Protein AF-A0A961CEG7-F1 (afdb_monomer)

Nearest PDB structures (foldseek):
  3mad-assembly1_B  TM=9.638E-01  e=3.201E-31  Symbiobacterium thermophilum
  3maf-assembly1_A  TM=9.615E-01  e=1.441E-30  Symbiobacterium thermophilum
  3mau-assembly2_D  TM=9.608E-01  e=1.740E-30  Symbiobacterium thermophilum
  5eue-assembly1_B  TM=9.642E-01  e=2.534E-30  Symbiobacterium thermophilum IAM 14863
  4q6r-assembly1_B  TM=9.627E-01  e=6.911E-30  Homo sapiens

Sequence (265 aa):
MQTFPEHGTPAEAVLAEVDTLQGGDIDWRGGRAFSLVYHPDDAALEALLHEVANRYLHENALNPFKYPSLVQMEKDVVAMAASLLGTDPEAGSLSSGGTESIFLAVHTARSWGDGRGVATPNIITPDTVHPAFAKACHYLRIEHRRVPVGPDLRADVEAMAAAIDDNTVLLVGSAPCYPYGVIDPIPALGQVALAHDTLLHVDACLGGWMLPWWERLGEPVPPWDFRVEGVTSMSADIHKYGYTFKGASTVLYKDPELVRHQWFL

Foldseek 3Di:
DDDDDPDDDDPVVVVVVVVVVCVPDDPVVVVPDDDPAAAPPDPVVVVVQVVVCVVCVPPDCPDCVVCVVVVVVFLVVLQVLCVLQPADSLFWGKFQALLVLLLLLVLLLVLVLVVVVQPAAEEEEEPLADCSNVVSCVVVVHHYHYDYPDPVRADPLVRRLVVDDPRYREYEWECPGPPPNDGHPQLSNLVSCVVRVHAYEYECQPPSLPLSVCVVVVHDDDDRGVVRVSHFKYKYHCSHNVVHPRGIIMIGGRDNVSVVSSDDD

Radius of gyration: 20.6 Å; Cα contacts (8 Å, |Δi|>4): 451; chains: 1; bounding box: 58×43×54 Å

Structure (mmCIF, N/CA/C/O backbone):
data_AF-A0A961CEG7-F1
#
_entry.id   AF-A0A961CEG7-F1
#
loop_
_atom_site.group_PDB
_atom_site.id
_atom_site.type_symbol
_atom_site.label_atom_id
_atom_site.label_alt_id
_atom_site.label_comp_id
_atom_site.label_asym_id
_atom_site.label_entity_id
_atom_site.label_seq_id
_atom_site.pdbx_PDB_ins_code
_atom_site.Cartn_x
_atom_site.Cartn_y
_atom_site.Cartn_z
_atom_site.occupancy
_atom_site.B_iso_or_equiv
_atom_site.auth_seq_id
_atom_site.auth_comp_id
_atom_site.auth_asym_id
_atom_site.auth_atom_id
_atom_site.pdbx_PDB_model_num
ATOM 1 N N . MET A 1 1 ? 22.450 -28.546 -14.360 1.00 58.97 1 MET A N 1
ATOM 2 C CA . MET A 1 1 ? 22.716 -27.423 -13.440 1.00 58.97 1 MET A CA 1
ATOM 3 C C . MET A 1 1 ? 23.627 -26.475 -14.192 1.00 58.97 1 MET A C 1
ATOM 5 O O . MET A 1 1 ? 24.693 -26.921 -14.595 1.00 58.97 1 MET A O 1
ATOM 9 N N . GLN A 1 2 ? 23.182 -25.258 -14.501 1.00 83.25 2 GLN A N 1
ATOM 10 C CA . GLN A 1 2 ? 24.084 -24.257 -15.075 1.00 83.25 2 GLN A CA 1
ATOM 11 C C . GLN A 1 2 ? 25.094 -23.830 -13.997 1.00 83.25 2 GLN A C 1
ATOM 13 O O . GLN A 1 2 ? 24.738 -23.735 -12.821 1.00 83.25 2 GLN A O 1
ATOM 18 N N . THR A 1 3 ? 26.351 -23.635 -14.382 1.00 92.75 3 THR A N 1
ATOM 19 C CA . THR A 1 3 ? 27.420 -23.097 -13.528 1.00 92.75 3 THR A CA 1
ATOM 20 C C . THR A 1 3 ? 27.746 -21.674 -13.967 1.00 92.75 3 THR A C 1
ATOM 22 O O . THR A 1 3 ? 27.451 -21.299 -15.100 1.00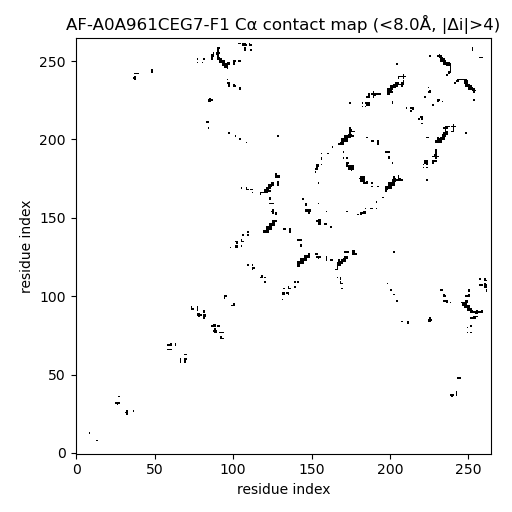 92.75 3 THR A O 1
ATOM 25 N N . PHE A 1 4 ? 28.363 -20.878 -13.092 1.00 93.81 4 PHE A N 1
ATOM 26 C CA . PHE A 1 4 ? 28.843 -19.549 -13.475 1.00 93.81 4 PHE A CA 1
ATOM 27 C C . PHE A 1 4 ? 29.863 -19.677 -14.626 1.00 93.81 4 PHE A C 1
ATOM 29 O O . PHE A 1 4 ? 30.740 -20.542 -14.534 1.00 93.81 4 PHE A O 1
ATOM 36 N N . PRO A 1 5 ? 29.751 -18.892 -15.713 1.00 93.31 5 PRO A N 1
ATOM 37 C CA . PRO A 1 5 ? 30.610 -19.069 -16.877 1.00 93.31 5 PRO A CA 1
ATOM 38 C C . PRO A 1 5 ? 32.051 -18.632 -16.573 1.00 93.31 5 PRO A C 1
ATOM 40 O O . PRO A 1 5 ? 32.281 -17.601 -15.945 1.00 93.31 5 PRO A O 1
ATOM 43 N N . GLU A 1 6 ? 33.036 -19.407 -17.036 1.00 96.12 6 GLU A N 1
ATOM 44 C CA . GLU A 1 6 ? 34.468 -19.093 -16.853 1.00 96.12 6 GLU A CA 1
ATOM 45 C C . GLU A 1 6 ? 34.923 -17.884 -17.695 1.00 96.12 6 GLU A C 1
ATOM 47 O O . GLU A 1 6 ? 35.932 -17.242 -17.394 1.00 96.12 6 GLU A O 1
ATOM 52 N N . HIS A 1 7 ? 34.159 -17.543 -18.736 1.00 95.88 7 HIS A N 1
ATOM 53 C CA . HIS A 1 7 ? 34.399 -16.420 -19.640 1.00 95.88 7 HIS A CA 1
ATOM 54 C C . HIS A 1 7 ? 33.105 -15.643 -19.898 1.00 95.88 7 HIS A C 1
ATOM 56 O O . HIS A 1 7 ? 32.017 -16.210 -19.856 1.00 95.88 7 HIS A O 1
ATOM 62 N N . GLY A 1 8 ? 33.219 -14.344 -20.185 1.00 96.19 8 GLY A N 1
ATOM 63 C CA . GLY A 1 8 ? 32.059 -13.510 -20.493 1.00 96.19 8 GLY A CA 1
ATOM 64 C C . GLY A 1 8 ? 31.357 -13.954 -21.777 1.00 96.19 8 GLY A C 1
ATOM 65 O O . GLY A 1 8 ? 31.994 -14.087 -22.822 1.00 96.19 8 GLY A O 1
ATOM 66 N N . THR A 1 9 ? 30.043 -14.150 -21.702 1.00 95.75 9 THR A N 1
ATOM 67 C CA . THR A 1 9 ? 29.202 -14.409 -22.874 1.00 95.75 9 THR A CA 1
ATOM 68 C C . THR A 1 9 ? 29.108 -13.141 -23.734 1.00 95.75 9 THR A C 1
ATOM 70 O O . THR A 1 9 ? 28.847 -12.066 -23.187 1.00 95.75 9 THR A O 1
ATOM 73 N N . PRO A 1 10 ? 29.302 -13.222 -25.065 1.00 97.31 10 PRO A N 1
ATOM 74 C CA . PRO A 1 10 ? 29.099 -12.083 -25.957 1.00 97.31 10 PRO A CA 1
ATOM 75 C C . PRO A 1 10 ? 27.688 -11.498 -25.830 1.00 97.31 10 PRO A C 1
ATOM 77 O O . PRO A 1 10 ? 26.715 -12.243 -25.726 1.00 97.31 10 PRO A O 1
ATOM 80 N N . ALA A 1 11 ? 27.566 -10.169 -25.887 1.00 97.69 11 ALA A N 1
ATOM 81 C CA . ALA A 1 11 ? 26.289 -9.478 -25.683 1.00 97.69 11 ALA A CA 1
ATOM 82 C C . ALA A 1 11 ? 25.186 -9.947 -26.649 1.00 97.69 11 ALA A C 1
ATOM 84 O O . ALA A 1 11 ? 24.050 -10.136 -26.234 1.00 97.69 11 ALA A O 1
ATOM 85 N N . GLU A 1 12 ? 25.526 -10.201 -27.915 1.00 98.00 12 GLU A N 1
ATOM 86 C CA . GLU A 1 12 ? 24.585 -10.720 -28.918 1.00 98.00 12 GLU A CA 1
ATOM 87 C C . GLU A 1 12 ? 23.999 -12.086 -28.537 1.00 98.00 12 GLU A C 1
ATOM 89 O O . GLU A 1 12 ? 22.811 -12.325 -28.734 1.00 98.00 12 GLU A O 1
ATOM 94 N N . ALA A 1 13 ? 24.811 -12.962 -27.940 1.00 96.81 13 ALA A N 1
ATOM 95 C CA . ALA A 1 13 ? 24.375 -14.284 -27.516 1.00 96.81 13 ALA A CA 1
ATOM 96 C C . ALA A 1 13 ? 23.468 -14.190 -26.282 1.00 96.81 13 ALA A C 1
ATOM 98 O O . ALA A 1 13 ? 22.472 -14.902 -26.210 1.00 96.81 13 ALA A O 1
ATOM 99 N N . VAL A 1 14 ? 23.770 -13.268 -25.358 1.00 96.62 14 VAL A N 1
ATOM 100 C CA . VAL A 1 14 ? 22.901 -12.977 -24.206 1.00 96.62 14 VAL A CA 1
ATOM 101 C C . VAL A 1 14 ? 21.544 -12.448 -24.669 1.00 96.62 14 VAL A C 1
ATOM 103 O O . VAL A 1 14 ? 20.514 -12.925 -24.204 1.00 96.62 14 VAL A O 1
ATOM 106 N N . LEU A 1 15 ? 21.522 -11.488 -25.598 1.00 97.88 15 LEU A N 1
ATOM 107 C CA . LEU A 1 15 ? 20.271 -10.915 -26.103 1.00 97.88 15 LEU A CA 1
ATOM 108 C C . LEU A 1 15 ? 19.430 -11.952 -26.860 1.00 97.88 15 LEU A C 1
ATOM 110 O O . LEU A 1 15 ? 18.235 -12.053 -26.610 1.00 97.88 15 LEU A O 1
ATOM 114 N N . ALA A 1 16 ? 20.052 -12.790 -27.696 1.00 97.44 16 ALA A N 1
ATOM 115 C CA . ALA A 1 16 ? 19.345 -13.871 -28.386 1.00 97.44 16 ALA A CA 1
ATOM 116 C C . ALA A 1 16 ? 18.739 -14.904 -27.414 1.00 97.44 16 ALA A C 1
ATOM 118 O O . ALA A 1 16 ? 17.658 -15.445 -27.667 1.00 97.44 16 ALA A O 1
ATOM 119 N N . GLU A 1 17 ? 19.417 -15.185 -26.296 1.00 95.88 17 GLU A N 1
ATOM 120 C CA . GLU A 1 17 ? 18.878 -16.040 -25.235 1.00 95.88 17 GLU A CA 1
ATOM 121 C C . GLU A 1 17 ? 17.675 -15.381 -24.547 1.00 95.88 17 GLU A C 1
ATOM 123 O O . GLU A 1 17 ? 16.646 -16.034 -24.378 1.00 95.88 17 GLU A O 1
ATOM 128 N N . VAL A 1 18 ? 17.761 -14.085 -24.222 1.00 96.75 18 VAL A N 1
ATOM 129 C CA . VAL A 1 18 ? 16.635 -13.318 -23.659 1.00 96.75 18 VAL A CA 1
ATOM 130 C C . VAL A 1 18 ? 15.426 -13.342 -24.598 1.00 96.75 18 VAL A C 1
ATOM 132 O O . VAL A 1 18 ? 14.333 -13.676 -24.145 1.00 96.75 18 VAL A O 1
ATOM 135 N N . ASP A 1 19 ? 15.615 -13.082 -25.894 1.00 96.12 19 ASP A N 1
ATOM 136 C CA . ASP A 1 19 ? 14.538 -13.119 -26.896 1.00 96.12 19 ASP A CA 1
ATOM 137 C C . ASP A 1 19 ? 13.890 -14.512 -26.983 1.00 96.12 19 ASP A C 1
ATOM 139 O O . ASP A 1 19 ? 12.668 -14.651 -27.082 1.00 96.12 19 ASP A O 1
ATOM 143 N N . THR A 1 20 ? 14.706 -15.570 -26.901 1.00 96.75 20 THR A N 1
ATOM 144 C CA . THR A 1 20 ? 14.223 -16.959 -26.910 1.00 96.75 20 THR A CA 1
ATOM 145 C C . THR A 1 20 ? 13.369 -17.263 -25.680 1.00 96.75 20 THR A C 1
ATOM 147 O O . THR A 1 20 ? 12.320 -17.896 -25.803 1.00 96.75 20 THR A O 1
ATOM 150 N N . LEU A 1 21 ? 13.800 -16.812 -24.498 1.00 95.06 21 LEU A N 1
ATOM 151 C CA . LEU A 1 21 ? 13.058 -16.994 -23.250 1.00 95.06 21 LEU A CA 1
ATOM 152 C C . LEU A 1 21 ? 11.733 -16.223 -23.271 1.00 95.06 21 LEU A C 1
ATOM 154 O O . LEU A 1 21 ? 10.698 -16.797 -22.936 1.00 95.06 21 LEU A O 1
ATOM 158 N N . GLN A 1 22 ? 11.752 -14.971 -23.737 1.00 93.00 22 GLN A N 1
ATOM 159 C CA . GLN A 1 22 ? 10.553 -14.135 -23.865 1.00 93.00 22 GLN A CA 1
ATOM 160 C C . GLN A 1 22 ? 9.500 -14.744 -24.798 1.00 93.00 22 GLN A C 1
ATOM 162 O O . GLN A 1 22 ? 8.306 -14.547 -24.588 1.00 93.00 22 GLN A O 1
ATOM 167 N N . GLY A 1 23 ? 9.908 -15.533 -25.799 1.00 90.81 23 GLY A N 1
ATOM 168 C CA . GLY A 1 23 ? 8.977 -16.248 -26.678 1.00 90.81 23 GLY A CA 1
ATOM 169 C C . GLY A 1 23 ? 8.054 -17.247 -25.961 1.00 90.81 23 GLY A C 1
ATOM 170 O O . GLY A 1 23 ? 7.049 -17.660 -26.539 1.00 90.81 23 GLY A O 1
ATOM 171 N N . GLY A 1 24 ? 8.379 -17.643 -24.723 1.00 91.81 24 GLY A N 1
ATOM 172 C CA . GLY A 1 24 ? 7.541 -18.500 -23.879 1.00 91.81 24 GLY A CA 1
ATOM 173 C C . GLY A 1 24 ? 6.576 -17.751 -22.952 1.00 91.81 24 GLY A C 1
ATOM 174 O O . GLY A 1 24 ? 5.756 -18.399 -22.296 1.00 91.81 24 GLY A O 1
ATOM 175 N N . ASP A 1 25 ? 6.667 -16.421 -22.880 1.00 92.81 25 ASP A N 1
ATOM 176 C CA . ASP A 1 25 ? 5.841 -15.610 -21.988 1.00 92.81 25 ASP A CA 1
ATOM 177 C C . ASP A 1 25 ? 4.405 -15.457 -22.510 1.00 92.81 25 ASP A C 1
ATOM 179 O O . ASP A 1 25 ? 4.087 -15.669 -23.683 1.00 92.81 25 ASP A O 1
ATOM 183 N N . ILE A 1 26 ? 3.497 -15.073 -21.611 1.00 91.31 26 ILE A N 1
ATOM 184 C CA . ILE A 1 26 ? 2.110 -14.783 -21.973 1.00 91.31 26 ILE A CA 1
ATOM 185 C C . ILE A 1 26 ? 2.033 -13.598 -22.945 1.00 91.31 26 ILE A C 1
ATOM 187 O O . ILE A 1 26 ? 2.588 -12.528 -22.691 1.00 91.31 26 ILE A O 1
ATOM 191 N N . ASP A 1 27 ? 1.262 -13.761 -24.020 1.00 89.31 27 ASP A N 1
ATOM 192 C CA . ASP A 1 27 ? 0.935 -12.669 -24.938 1.00 89.31 27 ASP A CA 1
ATOM 193 C C . ASP A 1 27 ? -0.111 -11.731 -24.315 1.00 89.31 27 ASP A C 1
ATOM 195 O O . ASP A 1 27 ? -1.317 -11.802 -24.576 1.00 89.31 27 ASP A O 1
ATOM 199 N N . TRP A 1 28 ? 0.365 -10.856 -23.432 1.00 90.94 28 TRP A N 1
ATOM 200 C CA . TRP A 1 28 ? -0.463 -9.826 -22.816 1.00 90.94 28 TRP A CA 1
ATOM 201 C C . TRP A 1 28 ? -0.819 -8.704 -23.800 1.00 90.94 28 TRP A C 1
ATOM 203 O O . TRP A 1 28 ? -1.880 -8.100 -23.655 1.00 90.94 28 TRP A O 1
ATOM 213 N N . ARG A 1 29 ? 0.005 -8.459 -24.833 1.00 87.81 29 ARG A N 1
ATOM 214 C CA . ARG A 1 29 ? -0.275 -7.457 -25.880 1.00 87.81 29 ARG A CA 1
ATOM 215 C C . ARG A 1 29 ? -1.434 -7.882 -26.780 1.00 87.81 29 ARG A C 1
ATOM 217 O O . ARG A 1 29 ? -2.226 -7.042 -27.189 1.00 87.81 29 ARG A O 1
ATOM 224 N N . GLY A 1 30 ? -1.603 -9.182 -27.010 1.00 87.06 30 GLY A N 1
ATOM 225 C CA . GLY A 1 30 ? -2.757 -9.756 -27.704 1.00 87.06 30 GLY A CA 1
ATOM 226 C C . GLY A 1 30 ? -4.072 -9.732 -26.911 1.00 87.06 30 GLY A C 1
ATOM 227 O O . GLY A 1 30 ? -5.064 -10.299 -27.376 1.00 87.06 30 GLY A O 1
ATOM 228 N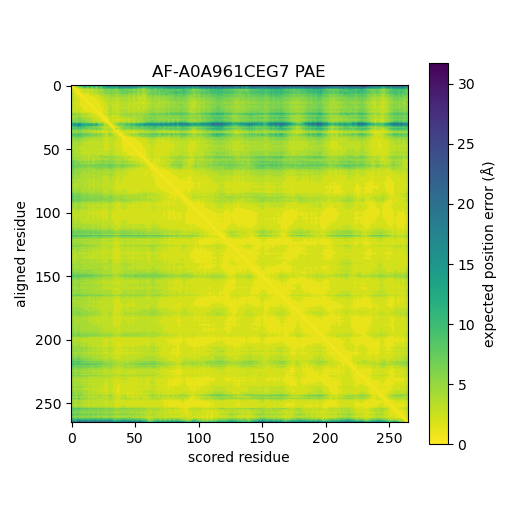 N . GLY A 1 31 ? -4.104 -9.124 -25.715 1.00 77.44 31 GLY A N 1
ATOM 229 C CA . GLY A 1 31 ? -5.326 -8.918 -24.924 1.00 77.44 31 GLY A CA 1
ATOM 230 C C . GLY A 1 31 ? -5.898 -10.185 -24.277 1.00 77.44 31 GLY A C 1
ATOM 231 O O . GLY A 1 31 ? -7.084 -10.234 -23.957 1.00 77.44 31 GLY A O 1
ATOM 232 N N . ARG A 1 32 ? -5.083 -11.235 -24.103 1.00 75.44 32 ARG A N 1
ATOM 233 C CA . ARG A 1 32 ? -5.513 -12.538 -23.549 1.00 75.44 32 ARG A CA 1
ATOM 234 C C . ARG A 1 32 ? -5.035 -12.801 -22.119 1.00 75.44 32 ARG A C 1
ATOM 236 O O . ARG A 1 32 ? -5.181 -13.916 -21.622 1.00 75.44 32 ARG A O 1
ATOM 243 N N . ALA A 1 33 ? -4.480 -11.791 -21.454 1.00 85.94 33 ALA A N 1
ATOM 244 C CA . ALA A 1 33 ? -4.029 -11.874 -20.072 1.00 85.94 33 ALA A CA 1
ATOM 245 C C . ALA A 1 33 ? -5.001 -11.127 -19.149 1.00 85.94 33 ALA A C 1
ATOM 247 O O . ALA A 1 33 ? -5.205 -9.925 -19.296 1.00 85.94 33 ALA A O 1
ATOM 248 N N . PHE A 1 34 ? -5.595 -11.832 -18.186 1.00 83.44 34 PHE A N 1
ATOM 249 C CA . PHE A 1 34 ? -6.276 -11.178 -17.070 1.00 83.44 34 PHE A CA 1
ATOM 250 C C . PHE A 1 34 ? -5.237 -10.737 -16.033 1.00 83.44 34 PHE A C 1
ATOM 252 O O . PHE A 1 34 ? -4.429 -11.557 -15.594 1.00 83.44 34 PHE A O 1
ATOM 259 N N . SER A 1 35 ? -5.306 -9.476 -15.587 1.00 84.38 35 SER A N 1
ATOM 260 C CA . SER A 1 35 ? -4.368 -8.898 -14.611 1.00 84.38 35 SER A CA 1
ATOM 261 C C . SER A 1 35 ? -2.908 -8.928 -15.114 1.00 84.38 35 SER A C 1
ATOM 263 O O . SER A 1 35 ? -2.651 -8.958 -16.314 1.00 84.38 35 SER A O 1
ATOM 265 N N . LEU A 1 36 ? -1.942 -8.903 -14.189 1.00 88.12 36 LEU A N 1
ATOM 266 C CA . LEU A 1 36 ? -0.488 -8.979 -14.401 1.00 88.12 36 LEU A CA 1
ATOM 267 C C . LEU A 1 36 ? 0.116 -7.752 -15.100 1.00 88.12 36 LEU A C 1
ATOM 269 O O . LEU A 1 36 ? 0.937 -7.063 -14.487 1.00 88.12 36 LEU A O 1
ATOM 273 N N . VAL A 1 37 ? -0.313 -7.432 -16.320 1.00 91.06 37 VAL A N 1
ATOM 274 C CA . VAL A 1 37 ? 0.145 -6.271 -17.097 1.00 91.06 37 VAL A CA 1
ATOM 275 C C . VAL A 1 37 ? -1.016 -5.303 -17.304 1.00 91.06 37 VAL A C 1
ATOM 277 O O . VAL A 1 37 ? -2.044 -5.660 -17.865 1.00 91.06 37 VAL A O 1
ATOM 280 N N . TYR A 1 38 ? -0.845 -4.071 -16.829 1.00 91.94 38 TYR A N 1
ATOM 281 C CA . TYR A 1 38 ? -1.845 -3.009 -16.920 1.00 91.94 38 TYR A CA 1
ATOM 282 C C . TYR A 1 38 ? -1.408 -2.078 -18.044 1.00 91.94 38 TYR A C 1
ATOM 284 O O . TYR A 1 38 ? -0.568 -1.205 -17.841 1.00 91.94 38 TYR A O 1
ATOM 292 N N . HIS A 1 39 ? -1.917 -2.339 -19.243 1.00 86.50 39 HIS A N 1
ATOM 293 C CA . HIS A 1 39 ? -1.531 -1.638 -20.460 1.00 86.50 39 HIS A CA 1
ATOM 294 C C . HIS A 1 39 ? -2.717 -0.820 -20.985 1.00 86.50 39 HIS A C 1
ATOM 296 O O . HIS A 1 39 ? -3.740 -1.421 -21.318 1.00 86.50 39 HIS A O 1
ATOM 302 N N . PRO A 1 40 ? -2.607 0.518 -21.073 1.00 88.19 40 PRO A N 1
ATOM 303 C CA . PRO A 1 40 ? -3.697 1.366 -21.551 1.00 88.19 40 PRO A CA 1
ATOM 304 C C . PRO A 1 40 ? -3.817 1.421 -23.085 1.00 88.19 40 PRO A C 1
ATOM 306 O O . PRO A 1 40 ? -4.636 2.182 -23.584 1.00 88.19 40 PRO A O 1
ATOM 309 N N . ASP A 1 41 ? -3.023 0.635 -23.824 1.00 89.69 41 ASP A N 1
ATOM 310 C CA . ASP A 1 41 ? -2.944 0.683 -25.294 1.00 89.69 41 ASP A CA 1
ATOM 311 C C . ASP A 1 41 ? -2.528 2.057 -25.844 1.00 89.69 41 ASP A C 1
ATOM 313 O O . ASP A 1 41 ? -3.079 2.572 -26.813 1.00 89.69 41 ASP A O 1
ATOM 317 N N . ASP A 1 42 ? -1.525 2.659 -25.195 1.00 93.75 42 ASP A N 1
ATOM 318 C CA . ASP A 1 42 ? -0.973 3.969 -25.543 1.00 93.75 42 ASP A CA 1
ATOM 319 C C . ASP A 1 42 ? 0.531 3.866 -25.842 1.00 93.75 42 ASP A C 1
ATOM 321 O O . ASP A 1 42 ? 1.378 3.821 -24.944 1.00 93.75 42 ASP A O 1
ATOM 325 N N . ALA A 1 43 ? 0.868 3.866 -27.134 1.00 94.75 43 ALA A N 1
ATOM 326 C CA . ALA A 1 43 ? 2.248 3.771 -27.606 1.00 94.75 43 ALA A CA 1
ATOM 327 C C . ALA A 1 43 ? 3.111 4.991 -27.230 1.00 94.75 43 ALA A C 1
ATOM 329 O O . ALA A 1 43 ? 4.328 4.861 -27.080 1.00 94.75 43 ALA A O 1
ATOM 330 N N . ALA A 1 44 ? 2.511 6.180 -27.082 1.00 96.94 44 ALA A N 1
ATOM 331 C CA . ALA A 1 44 ? 3.251 7.375 -26.684 1.00 96.94 44 ALA A CA 1
ATOM 332 C C . ALA A 1 44 ? 3.641 7.298 -25.203 1.00 96.94 44 ALA A C 1
ATOM 334 O O . ALA A 1 44 ? 4.772 7.642 -24.847 1.00 96.94 44 ALA A O 1
ATOM 335 N N . LEU A 1 45 ? 2.739 6.790 -24.358 1.00 95.62 45 LEU A N 1
ATOM 336 C CA . LEU A 1 45 ? 3.039 6.508 -22.958 1.00 95.62 45 LEU A CA 1
ATOM 337 C C . LEU A 1 45 ? 4.102 5.410 -22.817 1.00 95.62 45 LEU A C 1
ATOM 339 O O . LEU A 1 45 ? 5.056 5.598 -22.066 1.00 95.62 45 LEU A O 1
ATOM 343 N N . GLU A 1 46 ? 3.990 4.298 -23.551 1.00 94.69 46 GLU A N 1
ATOM 344 C CA . GLU A 1 46 ? 4.993 3.219 -23.505 1.00 94.69 46 GLU A CA 1
ATOM 345 C C . GLU A 1 46 ? 6.393 3.739 -23.883 1.00 94.69 46 GLU A C 1
ATOM 347 O O . GLU A 1 46 ? 7.369 3.489 -23.171 1.00 94.69 46 GLU A O 1
ATOM 352 N N . ALA A 1 47 ? 6.493 4.546 -24.946 1.00 96.44 47 ALA A N 1
ATOM 353 C CA . ALA A 1 47 ? 7.750 5.177 -25.346 1.00 96.44 47 ALA A CA 1
ATOM 354 C C . ALA A 1 47 ? 8.309 6.125 -24.268 1.00 96.44 47 ALA A C 1
ATOM 356 O O . ALA A 1 47 ? 9.515 6.123 -24.008 1.00 96.44 47 ALA A O 1
ATOM 357 N N . LEU A 1 48 ? 7.443 6.904 -23.611 1.00 96.94 48 LEU A N 1
ATOM 358 C CA . LEU A 1 48 ? 7.837 7.779 -22.507 1.00 96.94 48 LEU A CA 1
ATOM 359 C C . LEU A 1 48 ? 8.381 6.980 -21.314 1.00 96.94 48 LEU A C 1
ATOM 361 O O . LEU A 1 48 ? 9.421 7.343 -20.763 1.00 96.94 48 LEU A O 1
ATOM 365 N N . LEU A 1 49 ? 7.716 5.886 -20.930 1.00 95.94 49 LEU A N 1
ATOM 366 C CA . LEU A 1 49 ? 8.154 5.026 -19.826 1.00 95.94 49 LEU A CA 1
ATOM 367 C C . LEU A 1 49 ? 9.539 4.426 -20.096 1.00 95.94 49 LEU A C 1
ATOM 369 O O . LEU A 1 49 ? 10.389 4.441 -19.205 1.00 95.94 49 LEU A O 1
ATOM 373 N N . HIS A 1 50 ? 9.788 3.952 -21.320 1.00 96.38 50 HIS A N 1
ATOM 374 C CA . HIS A 1 50 ? 11.102 3.440 -21.716 1.00 96.38 50 HIS A CA 1
ATOM 375 C C . HIS A 1 50 ? 12.193 4.515 -21.641 1.00 96.38 50 HIS A C 1
ATOM 377 O O . HIS A 1 50 ? 13.278 4.256 -21.119 1.00 96.38 50 HIS A O 1
ATOM 383 N N . GLU A 1 51 ? 11.912 5.731 -22.112 1.00 97.75 51 GLU A N 1
ATOM 384 C CA . GLU A 1 51 ? 12.880 6.830 -22.078 1.00 97.75 51 GLU A CA 1
ATOM 385 C C . GLU A 1 51 ? 13.214 7.260 -20.642 1.00 97.75 51 GLU A C 1
ATOM 387 O O . GLU A 1 51 ? 14.382 7.472 -20.311 1.00 97.75 51 GLU A O 1
ATOM 392 N N . VAL A 1 52 ? 12.211 7.343 -19.761 1.00 95.94 52 VAL A N 1
ATOM 393 C CA . VAL A 1 52 ? 12.432 7.643 -18.337 1.00 95.94 52 VAL A CA 1
ATOM 394 C C . VAL A 1 52 ? 13.243 6.530 -17.671 1.00 95.94 52 VAL A C 1
ATOM 396 O O . VAL A 1 52 ? 14.221 6.828 -16.984 1.00 95.94 52 VAL A O 1
ATOM 399 N N . ALA A 1 53 ? 12.898 5.261 -17.907 1.00 95.50 53 ALA A N 1
ATOM 400 C CA . ALA A 1 53 ? 13.626 4.126 -17.342 1.00 95.50 53 ALA A CA 1
ATOM 401 C C . ALA A 1 53 ? 15.102 4.122 -17.770 1.00 95.50 53 ALA A C 1
ATOM 403 O O . ALA A 1 53 ? 15.985 3.990 -16.925 1.00 95.50 53 ALA A O 1
ATOM 404 N N . ASN A 1 54 ? 15.385 4.357 -19.055 1.00 96.94 54 ASN A N 1
ATOM 405 C CA . ASN A 1 54 ? 16.755 4.423 -19.571 1.00 96.94 54 ASN A CA 1
ATOM 406 C C . ASN A 1 54 ? 17.581 5.553 -18.938 1.00 96.94 54 ASN A C 1
ATOM 408 O O . ASN A 1 54 ? 18.782 5.393 -18.732 1.00 96.94 54 ASN A O 1
ATOM 412 N N . ARG A 1 55 ? 16.952 6.687 -18.608 1.00 96.31 55 ARG A N 1
ATOM 413 C CA . ARG A 1 55 ? 17.635 7.834 -17.986 1.00 96.31 55 ARG A CA 1
ATOM 414 C C . ARG A 1 55 ? 17.967 7.630 -16.514 1.00 96.31 55 ARG A C 1
ATOM 416 O O . ARG A 1 55 ? 18.916 8.240 -16.046 1.00 96.31 55 ARG A O 1
ATOM 423 N N . TYR A 1 56 ? 17.190 6.817 -15.800 1.00 94.81 56 TYR A N 1
ATOM 424 C CA . TYR A 1 56 ? 17.303 6.655 -14.347 1.00 94.81 56 TYR A CA 1
ATOM 425 C C . TYR A 1 56 ? 17.706 5.238 -13.912 1.00 94.81 56 TYR A C 1
ATOM 427 O O . TYR A 1 56 ? 17.685 4.934 -12.723 1.00 94.81 56 TYR A O 1
ATOM 435 N N . LEU A 1 57 ? 18.119 4.379 -14.850 1.00 94.50 57 LEU A N 1
ATOM 436 C CA . LEU A 1 57 ? 18.456 2.971 -14.600 1.00 94.50 57 LEU A CA 1
ATOM 437 C C . LEU A 1 57 ? 19.545 2.763 -13.530 1.00 94.50 57 LEU A C 1
ATOM 439 O O . LEU A 1 57 ? 19.586 1.716 -12.886 1.00 94.50 57 LEU A O 1
ATOM 443 N N . HIS A 1 58 ? 20.446 3.731 -13.357 1.00 94.88 58 HIS A N 1
ATOM 444 C CA . HIS A 1 58 ? 21.608 3.624 -12.468 1.00 94.88 58 HIS A CA 1
ATOM 445 C C . HIS A 1 58 ? 21.486 4.471 -11.194 1.00 94.88 58 HIS A C 1
ATOM 447 O O . HIS A 1 58 ? 22.364 4.423 -10.325 1.00 94.88 58 HIS A O 1
ATOM 453 N N . GLU A 1 59 ? 20.390 5.219 -11.063 1.00 94.69 59 GLU A N 1
ATOM 454 C CA . GLU A 1 59 ? 20.271 6.289 -10.082 1.00 94.69 59 GLU A CA 1
ATOM 455 C C . GLU A 1 59 ? 19.733 5.703 -8.774 1.00 94.69 59 GLU A C 1
ATOM 457 O O . GLU A 1 59 ? 18.897 4.802 -8.777 1.00 94.69 59 GLU A O 1
ATOM 462 N N . ASN A 1 60 ? 20.228 6.182 -7.628 1.00 94.00 60 ASN A N 1
ATOM 463 C CA . ASN A 1 60 ? 19.972 5.525 -6.344 1.00 94.00 60 ASN A CA 1
ATOM 464 C C . ASN A 1 60 ? 19.472 6.498 -5.268 1.00 94.00 60 ASN A C 1
ATOM 466 O O . ASN A 1 60 ? 20.247 7.282 -4.714 1.00 94.00 60 ASN A O 1
ATOM 470 N N . ALA A 1 61 ? 18.192 6.375 -4.908 1.00 91.19 61 ALA A N 1
ATOM 471 C CA . ALA A 1 61 ? 17.517 7.218 -3.919 1.00 91.19 61 ALA A CA 1
ATOM 472 C C . ALA A 1 61 ? 18.103 7.131 -2.492 1.00 91.19 61 ALA A C 1
ATOM 474 O O . ALA A 1 61 ? 17.849 8.020 -1.682 1.00 91.19 61 ALA A O 1
ATOM 475 N N . LEU A 1 62 ? 18.953 6.138 -2.185 1.00 92.62 62 LEU A N 1
ATOM 476 C CA . LEU A 1 62 ? 19.614 6.009 -0.877 1.00 92.62 62 LEU A CA 1
ATOM 477 C C . LEU A 1 62 ? 20.408 7.263 -0.476 1.00 92.62 62 LEU A C 1
ATOM 479 O O . LEU A 1 62 ? 20.547 7.550 0.712 1.00 92.62 62 LEU A O 1
ATOM 483 N N . ASN A 1 63 ? 20.954 8.008 -1.445 1.00 91.56 63 ASN A N 1
ATOM 484 C CA . ASN A 1 63 ? 21.648 9.265 -1.172 1.00 91.56 63 ASN A CA 1
ATOM 485 C C . ASN A 1 63 ? 20.856 10.473 -1.707 1.00 91.56 63 ASN A C 1
ATOM 487 O O . ASN A 1 63 ? 21.136 10.948 -2.816 1.00 91.56 63 ASN A O 1
ATOM 491 N N . PRO A 1 64 ? 19.923 11.031 -0.914 1.00 89.50 64 PRO A N 1
ATOM 492 C CA . PRO A 1 64 ? 19.058 12.124 -1.358 1.00 89.50 64 PRO A CA 1
ATOM 493 C C . PRO A 1 64 ? 19.833 13.408 -1.695 1.00 89.50 64 PRO A C 1
ATOM 495 O O . PRO A 1 64 ? 19.385 14.211 -2.508 1.00 89.50 64 PRO A O 1
ATOM 498 N N . PHE A 1 65 ? 21.033 13.592 -1.132 1.00 94.19 65 PHE A N 1
ATOM 499 C CA . PHE A 1 65 ? 21.891 14.742 -1.435 1.00 94.19 65 PHE A CA 1
ATOM 500 C C . PHE A 1 65 ? 22.600 14.628 -2.789 1.00 94.19 65 PHE A C 1
ATOM 502 O O . PHE A 1 65 ? 23.040 15.638 -3.337 1.00 94.19 65 PHE A O 1
ATOM 509 N N . LYS A 1 66 ? 22.761 13.407 -3.316 1.00 96.25 66 LYS A N 1
ATOM 510 C CA . LYS A 1 66 ? 23.378 13.160 -4.630 1.00 96.25 66 LYS A CA 1
ATOM 511 C C . LYS A 1 66 ? 22.351 13.070 -5.750 1.00 96.25 66 LYS A C 1
ATOM 513 O O . LYS A 1 66 ? 22.687 13.423 -6.876 1.00 96.25 66 LYS A O 1
ATOM 518 N N . TYR A 1 67 ? 21.119 12.681 -5.431 1.00 96.44 67 TYR A N 1
ATOM 519 C CA . TYR A 1 67 ? 20.036 12.520 -6.399 1.00 96.44 67 TYR A CA 1
ATOM 520 C C . TYR A 1 67 ? 18.811 13.381 -6.041 1.00 96.44 67 TYR A C 1
ATOM 522 O O . TYR A 1 67 ? 17.721 12.848 -5.831 1.00 96.44 67 TYR A O 1
ATOM 530 N N . PRO A 1 68 ? 18.946 14.721 -5.989 1.00 96.44 68 PRO A N 1
ATOM 531 C CA . PRO A 1 68 ? 17.835 15.606 -5.631 1.00 96.44 68 PRO A CA 1
ATOM 532 C C . PRO A 1 68 ? 16.670 15.543 -6.632 1.00 96.44 68 PRO A C 1
ATOM 534 O O . PRO A 1 68 ? 15.534 15.818 -6.260 1.00 96.44 68 PRO A O 1
ATOM 537 N N . SER A 1 69 ? 16.930 15.155 -7.887 1.00 97.12 69 SER A N 1
ATOM 538 C CA . SER A 1 69 ? 15.888 14.924 -8.893 1.00 97.12 69 SER A CA 1
ATOM 539 C C . SER A 1 69 ? 14.997 13.733 -8.541 1.00 97.12 69 SER A C 1
ATOM 541 O O . SER A 1 69 ? 13.783 13.852 -8.668 1.00 97.12 69 SER A O 1
ATOM 543 N N . LEU A 1 70 ? 15.570 12.623 -8.055 1.00 96.19 70 LEU A N 1
ATOM 544 C CA . LEU A 1 70 ? 14.789 11.483 -7.567 1.00 96.19 70 LEU A CA 1
ATOM 545 C C . LEU A 1 70 ? 13.907 11.911 -6.396 1.00 96.19 70 LEU A C 1
ATOM 547 O O . LEU A 1 70 ? 12.702 11.714 -6.447 1.00 96.19 70 LEU A O 1
ATOM 551 N N . VAL A 1 71 ? 14.487 12.594 -5.405 1.00 95.56 71 VAL A N 1
ATOM 552 C CA . VAL A 1 71 ? 13.743 1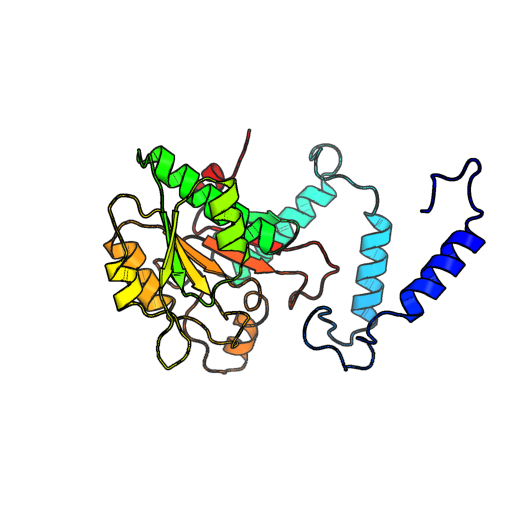3.088 -4.235 1.00 95.56 71 VAL A CA 1
ATOM 553 C C . VAL A 1 71 ? 12.567 13.975 -4.649 1.00 95.56 71 VAL A C 1
ATOM 555 O O . VAL A 1 71 ? 11.482 13.853 -4.086 1.00 95.56 71 VAL A O 1
ATOM 558 N N . GLN A 1 72 ? 12.765 14.866 -5.625 1.00 97.31 72 GLN A N 1
ATOM 559 C CA . GLN A 1 72 ? 11.682 15.710 -6.124 1.00 97.31 72 GLN A CA 1
ATOM 560 C C . GLN A 1 72 ? 10.585 14.877 -6.799 1.00 97.31 72 GLN A C 1
ATOM 562 O O . GLN A 1 72 ? 9.418 15.054 -6.468 1.00 97.31 72 GLN A O 1
ATOM 567 N N . MET A 1 73 ? 10.946 13.936 -7.679 1.00 96.94 73 MET A N 1
ATOM 568 C CA . MET A 1 73 ? 9.967 13.072 -8.349 1.00 96.94 73 MET A CA 1
ATOM 569 C C . MET A 1 73 ? 9.172 12.216 -7.356 1.00 96.94 73 MET A C 1
ATOM 571 O O . MET A 1 73 ? 7.958 12.096 -7.498 1.00 96.94 73 MET A O 1
ATOM 575 N N . GLU A 1 74 ? 9.816 11.657 -6.328 1.00 96.44 74 GLU A N 1
ATOM 576 C CA . GLU A 1 74 ? 9.119 10.890 -5.288 1.00 96.44 74 GLU A CA 1
ATOM 577 C C . GLU A 1 74 ? 8.116 11.760 -4.523 1.00 96.44 74 GLU A C 1
ATOM 579 O O . GLU A 1 74 ? 6.963 11.361 -4.348 1.00 96.44 74 GLU A O 1
ATOM 584 N N . LYS A 1 75 ? 8.523 12.974 -4.125 1.00 96.94 75 LYS A N 1
ATOM 585 C CA . LYS A 1 75 ? 7.638 13.939 -3.457 1.00 96.94 75 LYS A CA 1
ATOM 586 C C . LYS A 1 75 ? 6.455 14.333 -4.330 1.00 96.94 75 LYS A C 1
ATOM 588 O O . LYS A 1 75 ? 5.332 14.358 -3.837 1.00 96.94 75 LYS A O 1
ATOM 593 N N . ASP A 1 76 ? 6.691 14.602 -5.610 1.00 98.00 76 ASP A N 1
ATOM 594 C CA . ASP A 1 76 ? 5.637 14.988 -6.548 1.00 98.00 76 ASP A CA 1
ATOM 595 C C . ASP A 1 76 ? 4.613 13.858 -6.718 1.00 98.00 76 ASP A C 1
ATOM 597 O O . ASP A 1 76 ? 3.406 14.100 -6.679 1.00 98.00 76 ASP A O 1
ATOM 601 N N . VAL A 1 77 ? 5.072 12.607 -6.845 1.00 97.56 77 VAL A N 1
ATOM 602 C CA . VAL A 1 77 ? 4.184 11.441 -6.968 1.00 97.56 77 VAL A CA 1
ATOM 603 C C . VAL A 1 77 ? 3.371 11.212 -5.693 1.00 97.56 77 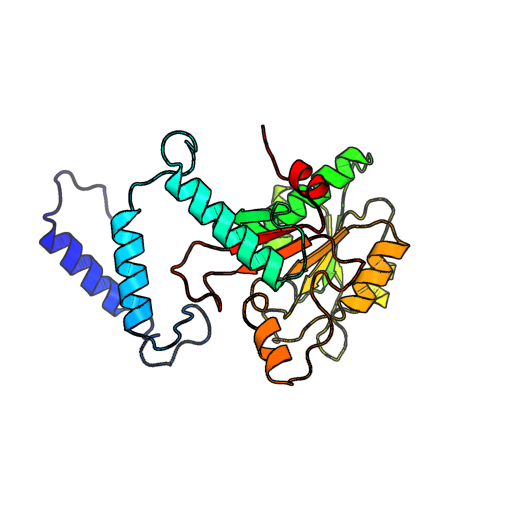VAL A C 1
ATOM 605 O O . VAL A 1 77 ? 2.160 10.994 -5.780 1.00 97.56 77 VAL A O 1
ATOM 608 N N . VAL A 1 78 ? 3.995 11.302 -4.513 1.00 98.25 78 VAL A N 1
ATOM 609 C CA . VAL A 1 78 ? 3.285 11.181 -3.228 1.00 98.25 78 VAL A CA 1
ATOM 610 C C . VAL A 1 78 ? 2.263 12.309 -3.066 1.00 98.25 78 VAL A C 1
ATOM 612 O O . VAL A 1 78 ? 1.115 12.031 -2.727 1.00 98.25 78 VAL A O 1
ATOM 615 N N . ALA A 1 79 ? 2.623 13.552 -3.393 1.00 98.38 79 ALA A N 1
ATOM 616 C CA . ALA A 1 79 ? 1.717 14.696 -3.315 1.00 98.38 79 ALA A CA 1
ATOM 617 C C . ALA A 1 79 ? 0.526 14.572 -4.283 1.00 98.38 79 ALA A C 1
ATOM 619 O O . ALA A 1 79 ? -0.607 14.884 -3.909 1.00 98.38 79 ALA A O 1
ATOM 620 N N . MET A 1 80 ? 0.744 14.074 -5.507 1.00 98.50 80 MET A N 1
ATOM 621 C CA . MET A 1 80 ? -0.342 13.790 -6.453 1.00 98.50 80 MET A CA 1
ATOM 622 C C . MET A 1 80 ? -1.284 12.701 -5.927 1.00 98.50 80 MET A C 1
ATOM 624 O O . MET A 1 80 ? -2.503 12.863 -6.005 1.00 98.50 80 MET A O 1
ATOM 628 N N . ALA A 1 81 ? -0.743 11.621 -5.356 1.00 98.44 81 ALA A N 1
ATOM 629 C CA . ALA A 1 81 ? -1.551 10.563 -4.752 1.00 98.44 81 ALA A CA 1
ATOM 630 C C . ALA A 1 81 ? -2.341 11.078 -3.536 1.00 98.44 81 ALA A C 1
ATOM 632 O O . ALA A 1 81 ? -3.541 10.829 -3.433 1.00 98.44 81 ALA A O 1
ATOM 633 N N . ALA A 1 82 ? -1.702 11.855 -2.658 1.00 98.12 82 ALA A N 1
ATOM 634 C CA . ALA A 1 82 ? -2.340 12.470 -1.498 1.00 98.12 82 ALA A CA 1
ATOM 635 C C . ALA A 1 82 ? -3.471 13.427 -1.902 1.00 98.12 82 ALA A C 1
ATOM 637 O O . ALA A 1 82 ? -4.569 13.352 -1.354 1.00 98.12 82 ALA A O 1
ATOM 638 N N . SER A 1 83 ? -3.248 14.258 -2.927 1.00 98.00 83 SER A N 1
ATOM 639 C CA . SER A 1 83 ? -4.278 15.148 -3.472 1.00 98.00 83 SER A CA 1
ATOM 640 C C . SER A 1 83 ? -5.453 14.384 -4.083 1.00 98.00 83 SER A C 1
ATOM 642 O O . SER A 1 83 ? -6.594 14.823 -3.937 1.00 98.00 83 SER A O 1
ATOM 644 N N . LEU A 1 84 ? -5.194 13.269 -4.774 1.00 98.06 84 LEU A N 1
ATOM 645 C CA . LEU A 1 84 ? -6.239 12.445 -5.380 1.00 98.06 84 LEU A CA 1
ATOM 646 C C . LEU A 1 84 ? -7.088 11.723 -4.325 1.00 98.06 84 LEU A C 1
ATOM 648 O O . LEU A 1 84 ? -8.295 11.591 -4.515 1.00 98.06 84 LEU A O 1
ATOM 652 N N . LEU A 1 85 ? -6.457 11.266 -3.240 1.00 97.94 85 LEU A N 1
ATOM 653 C CA . LEU A 1 85 ? -7.061 10.395 -2.225 1.00 97.94 85 LEU A CA 1
ATOM 654 C C . LEU A 1 85 ? -7.514 11.139 -0.958 1.00 97.94 85 LEU A C 1
ATOM 656 O O . LEU A 1 85 ? -8.187 10.551 -0.114 1.00 97.94 85 LEU A O 1
ATOM 660 N N . GLY A 1 86 ? -7.197 12.431 -0.845 1.00 96.75 86 GLY A N 1
ATOM 661 C CA . GLY A 1 86 ? -7.738 13.332 0.172 1.00 96.75 86 GLY A CA 1
ATOM 662 C C . GLY A 1 86 ? -6.958 13.382 1.486 1.00 96.75 86 GLY A C 1
ATOM 663 O O . GLY A 1 86 ? -7.585 13.497 2.536 1.00 96.75 86 GLY A O 1
ATOM 664 N N . THR A 1 87 ? -5.624 13.305 1.448 1.00 97.75 87 THR A N 1
ATOM 665 C CA . THR A 1 87 ? -4.769 13.448 2.644 1.00 97.75 87 THR A CA 1
ATOM 666 C C . THR A 1 87 ? -3.675 14.509 2.471 1.00 97.75 87 THR A C 1
ATOM 668 O O . THR A 1 87 ? -3.561 15.140 1.418 1.00 97.75 87 THR A O 1
ATOM 671 N N . ASP A 1 88 ? -2.891 14.730 3.524 1.00 96.62 88 ASP A N 1
ATOM 672 C CA . ASP A 1 88 ? -1.753 15.644 3.550 1.00 96.62 88 ASP A CA 1
ATOM 673 C C . ASP A 1 88 ? -0.623 15.169 2.601 1.00 96.62 88 ASP A C 1
ATOM 675 O O . ASP A 1 88 ? -0.290 13.980 2.585 1.00 96.62 88 ASP A O 1
ATOM 679 N N . PRO A 1 89 ? -0.015 16.064 1.795 1.00 95.62 89 PRO A N 1
ATOM 680 C CA . PRO A 1 89 ? 1.033 15.701 0.836 1.00 95.62 89 PRO A CA 1
ATOM 681 C C . PRO A 1 89 ? 2.330 15.177 1.472 1.00 95.62 89 PRO A C 1
ATOM 683 O O . PRO A 1 89 ? 3.124 14.549 0.772 1.00 95.62 89 PRO A O 1
ATOM 686 N N . GLU A 1 90 ? 2.560 15.416 2.765 1.00 95.12 90 GLU A N 1
ATOM 687 C CA . GLU A 1 90 ? 3.697 14.872 3.517 1.00 95.12 90 GLU A CA 1
ATOM 688 C C . GLU A 1 90 ? 3.339 13.576 4.268 1.00 95.12 90 GLU A C 1
ATOM 690 O O . GLU A 1 90 ? 4.212 12.935 4.858 1.00 95.12 90 GLU A O 1
ATOM 695 N N . ALA A 1 91 ? 2.073 13.145 4.230 1.00 96.50 91 ALA A N 1
ATOM 696 C CA . ALA A 1 91 ? 1.583 11.964 4.933 1.00 96.50 91 ALA A CA 1
ATOM 697 C C . ALA A 1 91 ? 1.727 10.672 4.108 1.00 96.50 91 ALA A C 1
ATOM 699 O O . ALA A 1 91 ? 0.759 9.942 3.895 1.00 96.50 91 ALA A O 1
ATOM 700 N N . GLY A 1 92 ? 2.928 10.352 3.623 1.00 96.69 92 GLY A N 1
ATOM 701 C CA . GLY A 1 92 ? 3.138 9.106 2.886 1.00 96.69 92 GLY A CA 1
ATOM 702 C C . GLY A 1 92 ? 4.526 8.915 2.297 1.00 96.69 92 GLY A C 1
ATOM 703 O O . GLY A 1 92 ? 5.419 9.746 2.447 1.00 96.69 92 GLY A O 1
ATOM 704 N N . SER A 1 93 ? 4.705 7.789 1.610 1.00 97.25 93 SER A N 1
ATOM 705 C CA . SER A 1 93 ? 5.931 7.471 0.881 1.00 97.25 93 SER A CA 1
ATOM 706 C C . SER A 1 93 ? 5.664 6.566 -0.321 1.00 97.25 93 SER A C 1
ATOM 708 O O . SER A 1 93 ? 4.647 5.868 -0.394 1.00 97.25 93 SER A O 1
ATOM 710 N N . LEU A 1 94 ? 6.618 6.537 -1.254 1.00 97.31 94 LEU A N 1
ATOM 711 C CA . LEU A 1 94 ? 6.690 5.459 -2.235 1.00 97.31 94 LEU A CA 1
ATOM 712 C C . LEU A 1 94 ? 7.083 4.134 -1.572 1.00 97.31 94 LEU A C 1
ATOM 714 O O . LEU A 1 94 ? 7.628 4.090 -0.469 1.00 97.31 94 LEU A O 1
ATOM 718 N N . SER A 1 95 ? 6.796 3.054 -2.285 1.00 97.75 95 SER A N 1
ATOM 719 C CA . SER A 1 95 ? 7.252 1.693 -2.012 1.00 97.75 95 SER A CA 1
ATOM 720 C C . SER A 1 95 ? 7.395 0.937 -3.337 1.00 97.75 95 SER A C 1
ATOM 722 O O . SER A 1 95 ? 6.863 1.355 -4.368 1.00 97.75 95 SER A O 1
ATOM 724 N N . SER A 1 96 ? 8.079 -0.200 -3.322 1.00 97.75 96 SER A N 1
ATOM 725 C CA . SER A 1 96 ? 8.310 -1.060 -4.490 1.00 97.75 96 SER A CA 1
ATOM 726 C C . SER A 1 96 ? 7.042 -1.734 -5.037 1.00 97.75 96 SER A C 1
ATOM 728 O O . SER A 1 96 ? 7.032 -2.275 -6.145 1.00 97.75 96 SER A O 1
ATOM 730 N N . GLY A 1 97 ? 5.943 -1.717 -4.286 1.00 98.44 97 GLY A N 1
ATOM 731 C CA . GLY A 1 97 ? 4.671 -2.313 -4.680 1.00 98.44 97 GLY A CA 1
ATOM 732 C C . GLY A 1 97 ? 3.753 -2.549 -3.487 1.00 98.44 97 GLY A C 1
ATOM 733 O O . GLY A 1 97 ? 4.186 -2.472 -2.339 1.00 98.44 97 GLY A O 1
ATOM 734 N N . GLY A 1 98 ? 2.505 -2.929 -3.754 1.00 98.56 98 GLY A N 1
ATOM 735 C CA . GLY A 1 98 ? 1.464 -3.055 -2.733 1.00 98.56 98 GLY A CA 1
ATOM 736 C C . GLY A 1 98 ? 1.786 -4.011 -1.589 1.00 98.56 98 GLY A C 1
ATOM 737 O O . GLY A 1 98 ? 1.370 -3.786 -0.460 1.00 98.56 98 GLY A O 1
ATOM 738 N N . THR A 1 99 ? 2.599 -5.048 -1.824 1.00 98.75 99 THR A N 1
ATOM 739 C CA . THR A 1 99 ? 3.064 -5.917 -0.724 1.00 98.75 99 THR A CA 1
ATOM 740 C C . THR A 1 99 ? 3.932 -5.159 0.279 1.00 98.75 99 THR A C 1
ATOM 742 O O . THR A 1 99 ? 3.780 -5.375 1.479 1.00 98.75 99 THR A O 1
ATOM 745 N N . GLU A 1 100 ? 4.826 -4.284 -0.187 1.00 98.75 100 GLU A N 1
ATOM 746 C CA . GLU A 1 100 ? 5.612 -3.431 0.704 1.00 98.75 100 GLU A CA 1
ATOM 747 C C . GLU A 1 100 ? 4.732 -2.344 1.325 1.00 98.75 100 GLU A C 1
ATOM 749 O O . GLU A 1 100 ? 4.825 -2.133 2.527 1.00 98.75 100 GLU A O 1
ATOM 754 N N . SER A 1 101 ? 3.812 -1.732 0.570 1.00 98.88 101 SER A N 1
ATOM 755 C CA . SER A 1 101 ? 2.865 -0.748 1.120 1.00 98.88 101 SER A CA 1
ATOM 756 C C . SER A 1 101 ? 2.042 -1.325 2.281 1.00 98.88 101 SER A C 1
ATOM 758 O O . SER A 1 101 ? 1.936 -0.706 3.338 1.00 98.88 101 SER A O 1
ATOM 760 N N . ILE A 1 102 ? 1.514 -2.544 2.117 1.00 98.94 102 ILE A N 1
ATOM 761 C CA . ILE A 1 102 ? 0.792 -3.282 3.164 1.00 98.94 102 ILE A CA 1
ATOM 762 C C . ILE A 1 102 ? 1.719 -3.605 4.337 1.00 98.94 102 ILE A C 1
ATOM 764 O O . ILE A 1 102 ? 1.342 -3.409 5.490 1.00 98.94 102 ILE A O 1
ATOM 768 N N . PHE A 1 103 ? 2.936 -4.088 4.066 1.00 98.88 103 PHE A N 1
ATOM 769 C CA . PHE A 1 103 ? 3.903 -4.386 5.121 1.00 98.88 103 PHE A CA 1
ATOM 770 C C . PHE A 1 103 ? 4.216 -3.146 5.965 1.00 98.88 103 PHE A C 1
ATOM 772 O O . PHE A 1 103 ? 4.202 -3.230 7.192 1.00 98.88 103 PHE A O 1
ATOM 779 N N . LEU A 1 104 ? 4.458 -2.004 5.317 1.00 98.81 104 LEU A N 1
ATOM 780 C CA . LEU A 1 104 ? 4.743 -0.731 5.972 1.00 98.81 104 LEU A CA 1
ATOM 781 C C . LEU A 1 104 ? 3.545 -0.236 6.787 1.00 98.81 104 LEU A C 1
ATOM 783 O O . LEU A 1 104 ? 3.733 0.159 7.931 1.00 98.81 104 LEU A O 1
ATOM 787 N N . ALA A 1 105 ? 2.316 -0.348 6.275 1.00 98.81 105 ALA A N 1
ATOM 788 C CA . ALA A 1 105 ? 1.118 0.014 7.034 1.00 98.81 105 ALA A CA 1
ATOM 789 C C . ALA A 1 105 ? 0.924 -0.860 8.290 1.00 98.81 105 ALA A C 1
ATOM 791 O O . ALA A 1 105 ? 0.635 -0.347 9.372 1.00 98.81 105 ALA A O 1
ATOM 792 N N . VAL A 1 106 ? 1.136 -2.176 8.175 1.00 98.88 106 VAL A N 1
ATOM 793 C CA . VAL A 1 106 ? 1.069 -3.102 9.320 1.00 98.88 106 VAL A CA 1
ATOM 794 C C . VAL A 1 106 ? 2.209 -2.836 10.310 1.00 98.88 106 VAL A C 1
ATOM 796 O O . VAL A 1 106 ? 2.000 -2.889 11.523 1.00 98.88 106 VAL A O 1
ATOM 799 N N . HIS A 1 107 ? 3.408 -2.514 9.818 1.00 98.62 107 HIS A N 1
ATOM 800 C CA . HIS A 1 107 ? 4.532 -2.107 10.658 1.00 98.62 107 HIS A CA 1
ATOM 801 C C . HIS A 1 107 ? 4.227 -0.819 11.431 1.00 98.62 107 HIS A C 1
ATOM 803 O O . HIS A 1 107 ? 4.407 -0.790 12.648 1.00 98.62 107 HIS A O 1
ATOM 809 N N . THR A 1 108 ? 3.701 0.199 10.753 1.00 98.62 108 THR A N 1
ATOM 810 C CA . THR A 1 108 ? 3.255 1.455 11.361 1.00 98.62 108 THR A CA 1
ATOM 811 C C . THR A 1 108 ? 2.217 1.204 12.449 1.00 98.62 108 THR A C 1
ATOM 813 O O . THR A 1 108 ? 2.367 1.713 13.557 1.00 98.62 108 THR A O 1
ATOM 816 N N . ALA A 1 109 ? 1.217 0.354 12.193 1.00 98.62 109 ALA A N 1
ATOM 817 C CA . ALA A 1 109 ? 0.210 0.015 13.197 1.00 98.62 109 ALA A CA 1
ATOM 818 C C . ALA A 1 109 ? 0.798 -0.699 14.420 1.00 98.62 109 ALA A C 1
ATOM 820 O O . ALA A 1 109 ? 0.425 -0.405 15.556 1.00 98.62 109 ALA A O 1
ATOM 821 N N . ARG A 1 110 ? 1.768 -1.596 14.210 1.00 98.44 110 ARG A N 1
ATOM 822 C CA . ARG A 1 110 ? 2.514 -2.212 15.311 1.00 98.44 110 ARG A CA 1
ATOM 823 C C . ARG A 1 110 ? 3.301 -1.178 16.116 1.00 98.44 110 ARG A C 1
ATOM 825 O O . ARG A 1 110 ? 3.190 -1.176 17.332 1.00 98.44 110 ARG A O 1
ATOM 832 N N . SER A 1 111 ? 4.069 -0.316 15.454 1.00 97.94 111 SER A N 1
ATOM 833 C CA . SER A 1 111 ? 4.871 0.735 16.100 1.00 97.94 111 SER A CA 1
ATOM 834 C C . SER A 1 111 ? 3.992 1.718 16.888 1.00 97.94 111 SER A C 1
ATOM 836 O O . SER A 1 111 ? 4.327 2.122 18.002 1.00 97.94 111 SER A O 1
ATOM 838 N N . TRP A 1 112 ? 2.814 2.041 16.354 1.00 98.00 112 TRP A N 1
ATOM 839 C CA . TRP A 1 112 ? 1.790 2.812 17.054 1.00 98.00 112 TRP A CA 1
ATOM 840 C C . TRP A 1 112 ? 1.256 2.085 18.301 1.00 98.00 112 TRP A C 1
ATOM 842 O O . TRP A 1 112 ? 1.171 2.681 19.375 1.00 98.00 112 TRP A O 1
ATOM 852 N N . GLY A 1 113 ? 0.969 0.783 18.193 1.00 97.94 113 GLY A N 1
ATOM 853 C CA . GLY A 1 113 ? 0.586 -0.061 19.329 1.00 97.94 113 GLY A CA 1
ATOM 854 C C . GLY A 1 113 ? 1.677 -0.182 20.398 1.00 97.94 113 GLY A C 1
ATOM 855 O O . GLY A 1 113 ? 1.377 -0.073 21.588 1.00 97.94 113 GLY A O 1
ATOM 856 N N . ASP A 1 114 ? 2.944 -0.324 19.995 1.00 96.88 114 ASP A N 1
ATOM 857 C CA . ASP A 1 114 ? 4.102 -0.360 20.900 1.00 96.88 114 ASP A CA 1
ATOM 858 C C . ASP A 1 114 ? 4.169 0.938 21.731 1.00 96.88 114 ASP A C 1
ATOM 860 O O . ASP A 1 114 ? 4.340 0.89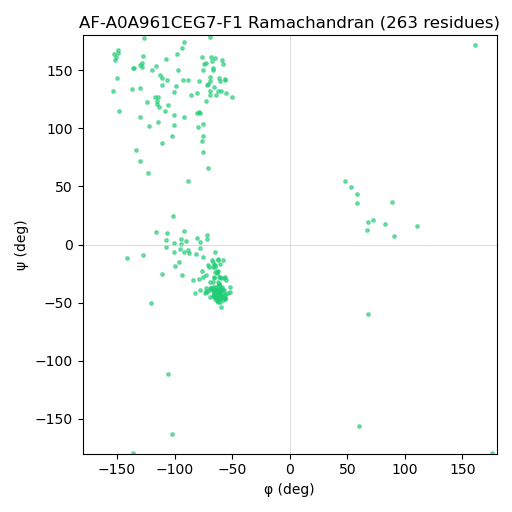3 22.952 1.00 96.88 114 ASP A O 1
ATOM 864 N N . GLY A 1 115 ? 3.935 2.097 21.099 1.00 96.31 115 GLY A N 1
ATOM 865 C CA . GLY A 1 115 ? 3.843 3.399 21.775 1.00 96.31 115 GLY A CA 1
ATOM 866 C C . GLY A 1 115 ? 2.692 3.512 22.787 1.00 96.31 115 GLY A C 1
ATOM 867 O O . GLY A 1 115 ? 2.773 4.309 23.722 1.00 96.31 115 GLY A O 1
ATOM 868 N N . ARG A 1 116 ? 1.650 2.682 22.640 1.00 96.06 116 ARG A N 1
ATOM 869 C CA . ARG A 1 116 ? 0.509 2.555 23.568 1.00 96.06 116 ARG A CA 1
ATOM 870 C C . ARG A 1 116 ? 0.687 1.427 24.595 1.00 96.06 116 ARG A C 1
ATOM 872 O O . ARG A 1 116 ? -0.183 1.233 25.439 1.00 96.06 116 ARG A O 1
ATOM 879 N N . GLY A 1 117 ? 1.806 0.700 24.557 1.00 97.69 117 GLY A N 1
ATOM 880 C CA . GLY A 1 117 ? 2.097 -0.402 25.479 1.00 97.69 117 GLY A CA 1
ATOM 881 C C . GLY A 1 117 ? 1.474 -1.750 25.098 1.00 97.69 117 GLY A C 1
ATOM 882 O O . GLY A 1 117 ? 1.403 -2.641 25.947 1.00 97.69 117 GLY A O 1
ATOM 883 N N . VAL A 1 118 ? 1.040 -1.932 23.846 1.00 98.12 118 VAL A N 1
ATOM 884 C CA . VAL A 1 118 ? 0.487 -3.204 23.351 1.00 98.12 118 VAL A CA 1
ATOM 885 C C . VAL A 1 118 ? 1.614 -4.217 23.125 1.00 98.12 118 VAL A C 1
ATOM 887 O O . VAL A 1 118 ? 2.336 -4.156 22.137 1.00 98.12 118 VAL A O 1
ATOM 890 N N . ALA A 1 119 ? 1.765 -5.179 24.037 1.00 95.44 119 ALA A N 1
ATOM 891 C CA . ALA A 1 119 ? 2.855 -6.160 23.976 1.00 95.44 119 ALA A CA 1
ATOM 892 C C . ALA A 1 119 ? 2.623 -7.303 22.967 1.00 95.44 119 ALA A C 1
ATOM 894 O O . ALA A 1 119 ? 3.582 -7.866 22.434 1.00 95.44 119 ALA A O 1
ATOM 895 N N . THR A 1 120 ? 1.364 -7.677 22.726 1.00 97.69 120 THR A N 1
ATOM 896 C CA . THR A 1 120 ? 0.979 -8.798 21.851 1.00 97.69 120 THR A CA 1
ATOM 897 C C . THR A 1 120 ? -0.080 -8.340 20.850 1.00 97.69 120 THR A C 1
ATOM 899 O O . THR A 1 120 ? -1.252 -8.682 21.014 1.00 97.69 120 THR A O 1
ATOM 902 N N . PRO A 1 121 ? 0.300 -7.526 19.851 1.00 98.62 121 PRO A N 1
ATOM 903 C CA . PRO A 1 121 ? -0.654 -6.911 18.939 1.00 98.62 121 PRO A CA 1
ATOM 904 C C . PRO A 1 121 ? -1.358 -7.948 18.059 1.00 98.62 121 PRO A C 1
ATOM 906 O O . PRO A 1 121 ? -0.767 -8.963 17.666 1.00 98.62 121 PRO A O 1
ATOM 909 N N . ASN A 1 122 ? -2.598 -7.639 17.681 1.00 98.88 122 ASN A N 1
ATOM 910 C CA . ASN A 1 122 ? -3.329 -8.341 16.630 1.00 98.88 122 ASN A CA 1
ATOM 911 C C . ASN A 1 122 ? -3.906 -7.367 15.590 1.00 98.88 122 ASN A C 1
ATOM 913 O O . ASN A 1 122 ? -4.105 -6.183 15.875 1.00 98.88 122 ASN A O 1
ATOM 917 N N . ILE A 1 123 ? -4.150 -7.871 14.378 1.00 98.88 123 ILE A N 1
ATOM 918 C CA . ILE A 1 123 ? -4.937 -7.174 13.349 1.00 98.88 123 ILE A CA 1
ATOM 919 C C . ILE A 1 123 ? -6.153 -8.008 12.973 1.00 98.88 123 ILE A C 1
ATOM 921 O O . ILE A 1 123 ? -6.082 -9.243 12.974 1.00 98.88 123 ILE A O 1
ATOM 925 N N . ILE A 1 124 ? -7.229 -7.334 12.574 1.00 98.94 124 ILE A N 1
ATOM 926 C CA . ILE A 1 124 ? -8.472 -7.973 12.143 1.00 98.94 124 ILE A CA 1
ATOM 927 C C . ILE A 1 124 ? -8.734 -7.641 10.680 1.00 98.94 124 ILE A C 1
ATOM 929 O O . ILE A 1 124 ? -8.753 -6.475 10.276 1.00 98.94 124 ILE A O 1
ATOM 933 N N . THR A 1 125 ? -8.945 -8.679 9.877 1.00 98.94 125 THR A N 1
ATOM 934 C CA . THR A 1 125 ? -9.165 -8.545 8.435 1.00 98.94 125 THR A CA 1
ATOM 935 C C . THR A 1 125 ? -10.308 -9.440 7.961 1.00 98.94 125 THR A C 1
ATOM 937 O O . THR A 1 125 ? -10.486 -10.529 8.506 1.00 98.94 125 THR A O 1
ATOM 940 N N . PRO A 1 126 ? -11.015 -9.078 6.881 1.00 98.75 126 PRO A N 1
ATOM 941 C CA . PRO A 1 126 ? -11.798 -10.032 6.102 1.00 98.75 126 PRO A CA 1
ATOM 942 C C . PRO A 1 126 ? -10.925 -11.177 5.562 1.00 98.75 126 PRO A C 1
ATOM 944 O O . PRO A 1 126 ? -9.727 -10.991 5.337 1.00 98.75 126 PRO A O 1
ATOM 947 N N . ASP A 1 127 ? -11.505 -12.344 5.282 1.00 98.12 127 ASP A N 1
ATOM 948 C CA . ASP A 1 127 ? -10.799 -13.459 4.619 1.00 98.12 127 ASP A CA 1
ATOM 949 C C . ASP A 1 127 ? -10.406 -13.158 3.155 1.00 98.12 127 ASP A C 1
ATOM 951 O O . ASP A 1 127 ? -9.580 -13.859 2.569 1.00 98.12 127 ASP A O 1
ATOM 955 N N . THR A 1 128 ? -10.982 -12.113 2.556 1.00 98.62 128 THR A N 1
ATOM 956 C CA . THR A 1 128 ? -10.750 -11.690 1.164 1.00 98.62 128 THR A CA 1
ATOM 957 C C . THR A 1 128 ? -9.582 -10.721 0.984 1.00 98.62 128 THR A C 1
ATOM 959 O O . THR A 1 128 ? -9.252 -10.391 -0.161 1.00 98.62 128 THR A O 1
ATOM 962 N N . VAL A 1 129 ? -8.948 -10.263 2.071 1.00 98.56 129 VAL A N 1
ATOM 963 C CA . VAL A 1 129 ? -7.805 -9.342 1.979 1.00 98.56 129 VAL A CA 1
ATOM 964 C C . VAL A 1 129 ? -6.604 -9.986 1.295 1.00 98.56 129 VAL A C 1
ATOM 966 O O . VAL A 1 129 ? -6.452 -11.209 1.235 1.00 98.56 129 VAL A O 1
ATOM 969 N N . HIS A 1 130 ? -5.696 -9.149 0.803 1.00 98.62 130 HIS A N 1
ATOM 970 C CA . HIS A 1 130 ? -4.503 -9.624 0.123 1.00 98.62 130 HIS A CA 1
ATOM 971 C C . HIS A 1 130 ? -3.611 -10.498 1.044 1.00 98.62 130 HIS A C 1
ATOM 973 O O . HIS A 1 130 ? -3.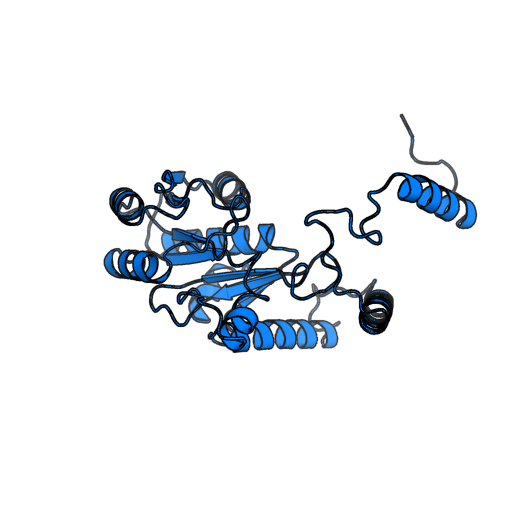362 -10.138 2.197 1.00 98.62 130 HIS A O 1
ATOM 979 N N . PRO A 1 131 ? -3.004 -11.599 0.552 1.00 98.62 131 PRO A N 1
ATOM 980 C CA . PRO A 1 131 ? -2.113 -12.450 1.356 1.00 98.62 131 PRO A CA 1
ATOM 981 C C . PRO A 1 131 ? -0.889 -11.740 1.968 1.00 98.62 131 PRO A C 1
ATOM 983 O O . PRO A 1 131 ? -0.221 -12.289 2.846 1.00 98.62 131 PRO A O 1
ATOM 986 N N . ALA A 1 132 ? -0.575 -10.519 1.519 1.00 98.75 132 ALA A N 1
ATOM 987 C CA . ALA A 1 132 ? 0.481 -9.694 2.104 1.00 98.75 132 ALA A CA 1
ATOM 988 C C . ALA A 1 132 ? 0.232 -9.361 3.585 1.00 98.75 132 ALA A C 1
ATOM 990 O O . ALA A 1 132 ? 1.209 -9.244 4.319 1.00 98.75 132 ALA A O 1
ATOM 991 N N . PHE A 1 133 ? -1.023 -9.298 4.049 1.00 98.88 133 PHE A N 1
ATOM 992 C CA . PHE A 1 133 ? -1.322 -9.111 5.475 1.00 98.88 133 PHE A CA 1
ATOM 993 C C . PHE A 1 133 ? -0.818 -10.289 6.313 1.00 98.88 133 PHE A C 1
ATOM 995 O O . PHE A 1 133 ? -0.061 -10.086 7.258 1.00 98.88 133 PHE A O 1
ATOM 1002 N N . ALA A 1 134 ? -1.116 -11.528 5.904 1.00 98.81 134 ALA A N 1
ATOM 1003 C CA . ALA A 1 134 ? -0.609 -12.724 6.582 1.00 98.81 134 ALA A CA 1
ATOM 1004 C C . ALA A 1 134 ? 0.932 -12.776 6.580 1.00 98.81 134 ALA A C 1
ATOM 1006 O O . ALA A 1 134 ? 1.556 -13.132 7.582 1.00 98.81 134 ALA A O 1
ATOM 1007 N N . LYS A 1 135 ? 1.556 -12.366 5.466 1.00 98.75 135 LYS A N 1
ATOM 1008 C CA . LYS A 1 135 ? 3.016 -12.244 5.352 1.00 98.75 135 LYS A CA 1
ATOM 1009 C C . LYS A 1 135 ? 3.577 -11.204 6.332 1.00 98.75 135 LYS A C 1
ATOM 1011 O O . LYS A 1 135 ? 4.545 -11.497 7.031 1.00 98.75 135 LYS A O 1
ATOM 1016 N N . ALA A 1 136 ? 2.976 -10.017 6.401 1.00 98.81 136 ALA A N 1
ATOM 1017 C CA . ALA A 1 136 ? 3.386 -8.957 7.317 1.00 98.81 136 ALA A CA 1
ATOM 1018 C C . ALA A 1 136 ? 3.230 -9.392 8.781 1.00 98.81 136 ALA A C 1
ATOM 1020 O O . ALA A 1 136 ? 4.186 -9.283 9.546 1.00 98.81 136 ALA A O 1
ATOM 1021 N N . CYS A 1 137 ? 2.089 -9.987 9.146 1.00 98.81 137 CYS A N 1
ATOM 1022 C CA . CYS A 1 137 ? 1.847 -10.541 10.478 1.00 98.81 137 CYS A CA 1
ATOM 1023 C C . CYS A 1 137 ? 2.898 -11.577 10.885 1.00 98.81 137 CYS A C 1
ATOM 1025 O O . CYS A 1 137 ? 3.412 -11.522 12.002 1.00 98.81 137 CYS A O 1
ATOM 1027 N N . HIS A 1 138 ? 3.275 -12.477 9.971 1.00 98.69 138 HIS A N 1
ATOM 1028 C CA . HIS A 1 138 ? 4.326 -13.461 10.222 1.00 98.69 138 HIS A CA 1
ATOM 1029 C C . HIS A 1 138 ? 5.676 -12.802 10.548 1.00 98.69 138 HIS A C 1
ATOM 1031 O O . HIS A 1 138 ? 6.266 -13.086 11.592 1.00 98.69 138 HIS A O 1
ATOM 1037 N N . TYR A 1 139 ? 6.155 -11.895 9.691 1.00 98.69 139 TYR A N 1
ATOM 1038 C CA . TYR A 1 139 ? 7.444 -11.222 9.892 1.00 98.69 139 TYR A CA 1
ATOM 1039 C C . TYR A 1 139 ? 7.457 -10.317 11.127 1.00 98.69 139 TYR A C 1
ATOM 1041 O O . TYR A 1 139 ? 8.450 -10.255 11.857 1.00 98.69 139 TYR A O 1
ATOM 1049 N N . LEU A 1 140 ? 6.347 -9.624 11.375 1.00 98.38 140 LEU A N 1
ATOM 1050 C CA . LEU A 1 140 ? 6.218 -8.652 12.452 1.00 98.38 140 LEU A CA 1
ATOM 1051 C C . LEU A 1 140 ? 5.719 -9.275 13.758 1.00 98.38 140 LEU A C 1
ATOM 1053 O O . LEU A 1 140 ? 5.585 -8.542 14.732 1.00 98.38 140 LEU A O 1
ATOM 1057 N N . ARG A 1 141 ? 5.506 -10.597 13.820 1.00 98.44 141 ARG A N 1
ATOM 1058 C CA . ARG A 1 141 ? 5.029 -11.307 15.021 1.00 98.44 141 ARG A CA 1
ATOM 1059 C C . ARG A 1 141 ? 3.737 -10.699 15.586 1.00 98.44 141 ARG A C 1
ATOM 1061 O O . ARG A 1 141 ? 3.644 -10.425 16.778 1.00 98.44 141 ARG A O 1
ATOM 1068 N N . ILE A 1 142 ? 2.764 -10.488 14.705 1.00 98.75 142 ILE A N 1
ATOM 1069 C CA . ILE A 1 142 ? 1.430 -9.966 15.019 1.00 98.75 142 ILE A CA 1
ATOM 1070 C C . ILE A 1 142 ? 0.423 -11.098 14.810 1.00 98.75 142 ILE A C 1
ATOM 1072 O O . ILE A 1 142 ? 0.519 -11.833 13.824 1.00 98.75 142 ILE A O 1
ATOM 1076 N N . GLU A 1 143 ? -0.540 -11.257 15.714 1.00 98.81 143 GLU A N 1
ATOM 1077 C CA . GLU A 1 143 ? -1.627 -12.221 15.522 1.00 98.81 143 GLU A CA 1
ATOM 1078 C C . GLU A 1 143 ? -2.546 -11.751 14.378 1.00 98.81 143 GLU A C 1
ATOM 1080 O O . GLU A 1 143 ? -3.008 -10.611 14.360 1.00 98.81 143 GLU A O 1
ATOM 1085 N N . HIS A 1 144 ? -2.814 -12.625 13.403 1.00 98.81 144 HIS A N 1
ATOM 1086 C CA . HIS A 1 144 ? -3.711 -12.322 12.285 1.00 98.81 144 HIS A CA 1
ATOM 1087 C C . HIS A 1 144 ? -5.087 -12.948 12.521 1.00 98.81 144 HIS A C 1
ATOM 1089 O O . HIS A 1 144 ? -5.267 -14.152 12.315 1.00 98.81 144 HIS A O 1
ATOM 1095 N N . ARG A 1 145 ? -6.064 -12.132 12.925 1.00 98.81 145 ARG A N 1
ATOM 1096 C CA . ARG A 1 145 ? -7.454 -12.557 13.115 1.00 98.81 145 ARG A CA 1
ATOM 1097 C C . ARG A 1 145 ? -8.236 -12.329 11.833 1.00 98.81 145 ARG A C 1
ATOM 1099 O O . ARG A 1 145 ? -8.487 -11.196 11.434 1.00 98.81 145 ARG A O 1
ATOM 1106 N N . ARG A 1 146 ? -8.601 -13.417 11.163 1.00 98.56 146 ARG A N 1
ATOM 1107 C CA . ARG A 1 146 ? -9.391 -13.350 9.933 1.00 98.56 146 ARG A CA 1
ATOM 1108 C C . ARG A 1 146 ? -10.859 -13.621 10.216 1.00 98.56 146 ARG A C 1
ATOM 1110 O O . ARG A 1 146 ? -11.182 -14.546 10.961 1.00 98.56 146 ARG A O 1
ATOM 1117 N N . VAL A 1 147 ? -11.715 -12.811 9.611 1.00 98.81 147 VAL A N 1
ATOM 1118 C CA . VAL A 1 147 ? -13.167 -12.860 9.748 1.00 98.81 147 VAL A CA 1
ATOM 1119 C C . VAL A 1 147 ? -13.774 -13.245 8.396 1.00 98.81 147 VAL A C 1
ATOM 1121 O O . VAL A 1 147 ? -13.459 -12.600 7.389 1.00 98.81 147 VAL A O 1
ATOM 1124 N N . PRO A 1 148 ? -14.632 -14.279 8.339 1.00 98.56 148 PRO A N 1
ATOM 1125 C CA . PRO A 1 148 ? -15.341 -14.631 7.117 1.00 98.56 148 PRO A CA 1
ATOM 1126 C C . PRO A 1 148 ? -16.148 -13.454 6.566 1.00 98.56 148 PRO A C 1
ATOM 1128 O O . PRO A 1 148 ? -16.733 -12.678 7.317 1.00 98.56 148 PRO A O 1
ATOM 1131 N N . VAL A 1 149 ? -16.189 -13.331 5.242 1.00 98.50 149 VAL A N 1
ATOM 1132 C CA . VAL A 1 149 ? -17.026 -12.328 4.571 1.00 98.50 149 VAL A CA 1
ATOM 1133 C C . VAL A 1 149 ? -18.508 -12.692 4.631 1.00 98.50 149 VAL A C 1
ATOM 1135 O O . VAL A 1 149 ? -18.873 -13.867 4.733 1.00 98.50 149 VAL A O 1
ATOM 1138 N N . GLY A 1 150 ? -19.357 -11.672 4.521 1.00 96.06 150 GLY A N 1
ATOM 1139 C CA . GLY A 1 150 ? -20.802 -11.823 4.421 1.00 96.06 150 GLY A CA 1
ATOM 1140 C C . GLY A 1 150 ? -21.261 -12.450 3.093 1.00 96.06 150 GLY A C 1
ATOM 1141 O O . GLY A 1 150 ? -20.458 -12.735 2.199 1.00 96.06 150 GLY A O 1
ATOM 1142 N N . PRO A 1 151 ? -22.581 -12.651 2.919 1.00 96.81 151 PRO A N 1
ATOM 1143 C CA . PRO A 1 151 ? -23.148 -13.280 1.722 1.00 96.81 151 PRO A CA 1
ATOM 1144 C C . PRO A 1 151 ? -22.946 -12.467 0.433 1.00 96.81 151 PRO A C 1
ATOM 1146 O O . PRO A 1 151 ? -23.045 -13.028 -0.656 1.00 96.81 151 PRO A O 1
ATOM 1149 N N . ASP A 1 152 ? -22.661 -11.167 0.536 1.00 97.31 152 ASP A N 1
ATOM 1150 C CA . ASP A 1 152 ? -22.329 -10.289 -0.591 1.00 97.31 152 ASP A CA 1
ATOM 1151 C C . ASP A 1 152 ? -20.815 -10.201 -0.866 1.00 97.31 152 ASP A C 1
ATOM 1153 O O . ASP A 1 152 ? -20.380 -9.369 -1.663 1.00 97.31 152 ASP A O 1
ATOM 1157 N N . LEU A 1 153 ? -20.026 -11.086 -0.239 1.00 98.31 153 LEU A N 1
ATOM 1158 C CA . LEU A 1 153 ? -18.571 -11.213 -0.376 1.00 98.31 153 LEU A CA 1
ATOM 1159 C C . LEU A 1 153 ? -17.769 -10.020 0.171 1.00 98.31 153 LEU A C 1
ATOM 1161 O O . LEU A 1 153 ? -16.563 -9.934 -0.082 1.00 98.31 153 LEU A O 1
ATOM 1165 N N . ARG A 1 154 ? -18.416 -9.128 0.929 1.00 98.62 154 ARG A N 1
ATOM 1166 C CA . ARG A 1 154 ? -17.788 -7.994 1.619 1.00 98.62 154 ARG A CA 1
ATOM 1167 C C . ARG A 1 154 ? -17.495 -8.306 3.087 1.00 98.62 154 ARG A C 1
ATOM 1169 O O . ARG A 1 154 ? -18.044 -9.248 3.659 1.00 98.62 154 ARG A O 1
ATOM 1176 N N . ALA A 1 155 ? -16.650 -7.486 3.705 1.00 98.69 155 ALA A N 1
ATOM 1177 C CA . ALA A 1 155 ? -16.360 -7.523 5.134 1.00 98.69 155 ALA A CA 1
ATOM 1178 C C . ALA A 1 155 ? -17.638 -7.542 5.992 1.00 98.69 155 ALA A C 1
ATOM 1180 O O . ALA A 1 155 ? -18.494 -6.662 5.868 1.00 98.69 155 ALA A O 1
ATOM 1181 N N . ASP A 1 156 ? -17.733 -8.516 6.899 1.00 98.75 156 ASP A N 1
ATOM 1182 C CA . ASP A 1 156 ? -18.762 -8.544 7.937 1.00 98.75 156 ASP A CA 1
ATOM 1183 C C . ASP A 1 156 ? -18.353 -7.603 9.080 1.00 98.75 156 ASP A C 1
ATOM 1185 O O . ASP A 1 156 ? -17.495 -7.921 9.906 1.00 98.75 156 ASP A O 1
ATOM 1189 N N . VAL A 1 157 ? -18.948 -6.410 9.098 1.00 98.75 157 VAL A N 1
ATOM 1190 C CA . VAL A 1 157 ? -18.602 -5.345 10.051 1.00 98.75 157 VAL A CA 1
ATOM 1191 C C . VAL A 1 157 ? -18.902 -5.748 11.493 1.00 98.75 157 VAL A C 1
ATOM 1193 O O . VAL A 1 157 ? -18.115 -5.429 12.383 1.00 98.75 157 VAL A O 1
ATOM 1196 N N . GLU A 1 158 ? -20.012 -6.449 11.733 1.00 98.62 158 GLU A N 1
ATOM 1197 C CA . GLU A 1 158 ? -20.404 -6.864 13.083 1.00 98.62 158 GLU A CA 1
ATOM 1198 C C . GLU A 1 158 ? -19.443 -7.929 13.615 1.00 98.62 158 GLU A C 1
ATOM 1200 O O . GLU A 1 158 ? -18.956 -7.820 14.743 1.00 98.62 158 GLU A O 1
ATOM 1205 N N . ALA A 1 159 ? -19.104 -8.919 12.786 1.00 98.75 159 ALA A N 1
ATOM 1206 C CA . ALA A 1 159 ? -18.150 -9.956 13.159 1.00 98.75 159 ALA A CA 1
ATOM 1207 C C . ALA A 1 159 ? -16.727 -9.401 13.347 1.00 98.75 159 ALA A C 1
ATOM 1209 O O . ALA A 1 159 ? -16.019 -9.825 14.262 1.00 98.75 159 ALA A O 1
ATOM 1210 N N . MET A 1 160 ? -16.313 -8.423 12.532 1.00 98.81 160 MET A N 1
ATOM 1211 C CA . MET A 1 160 ? -15.036 -7.729 12.719 1.00 98.81 160 MET A CA 1
ATOM 1212 C C . MET A 1 160 ? -15.003 -6.923 14.016 1.00 98.81 160 MET A C 1
ATOM 1214 O O . MET A 1 160 ? -14.021 -7.021 14.748 1.00 98.81 160 MET A O 1
ATOM 1218 N N . ALA A 1 161 ? -16.070 -6.187 14.340 1.00 98.81 161 ALA A N 1
ATOM 1219 C CA . ALA A 1 161 ? -16.170 -5.460 15.604 1.00 98.81 161 ALA A CA 1
ATOM 1220 C C . ALA A 1 161 ? -16.123 -6.409 16.815 1.00 98.81 161 ALA A C 1
ATOM 1222 O O . ALA A 1 161 ? -15.437 -6.132 17.796 1.00 98.81 161 ALA A O 1
ATOM 1223 N N . ALA A 1 162 ? -16.788 -7.565 16.727 1.00 98.69 162 ALA A N 1
ATOM 1224 C CA . ALA A 1 162 ? -16.795 -8.575 17.786 1.00 98.69 162 ALA A CA 1
ATOM 1225 C C . ALA A 1 162 ? -15.430 -9.253 18.021 1.00 98.69 162 ALA A C 1
ATOM 1227 O O . ALA A 1 162 ? -15.223 -9.848 19.078 1.00 98.69 162 ALA A O 1
ATOM 1228 N N . ALA A 1 163 ? -14.508 -9.184 17.057 1.00 98.69 163 ALA A N 1
ATOM 1229 C CA . ALA A 1 163 ? -13.165 -9.754 17.172 1.00 98.69 163 ALA A CA 1
ATOM 1230 C C . ALA A 1 163 ? -12.137 -8.802 17.822 1.00 98.69 163 ALA A C 1
ATOM 1232 O O . ALA A 1 163 ? -11.006 -9.230 18.090 1.00 98.69 163 ALA A O 1
ATOM 1233 N N . ILE A 1 164 ? -12.517 -7.539 18.061 1.00 98.81 164 ILE A N 1
ATOM 1234 C CA . ILE A 1 164 ? -11.665 -6.506 18.666 1.00 98.81 164 ILE A CA 1
ATOM 1235 C C . ILE A 1 164 ? -11.455 -6.780 20.156 1.00 98.81 164 ILE A C 1
ATOM 1237 O O . ILE A 1 164 ? -12.384 -7.095 20.897 1.00 98.81 164 ILE A O 1
ATOM 1241 N N . ASP A 1 165 ? -10.215 -6.597 20.593 1.00 98.50 165 ASP A N 1
ATOM 1242 C CA . ASP A 1 165 ? -9.797 -6.562 21.991 1.00 98.50 165 ASP A CA 1
ATOM 1243 C C . ASP A 1 165 ? -8.804 -5.415 22.250 1.00 98.50 165 ASP A C 1
ATOM 1245 O O . ASP A 1 165 ? -8.407 -4.688 21.337 1.00 98.50 165 ASP A O 1
ATOM 1249 N N . ASP A 1 166 ? -8.342 -5.304 23.495 1.00 97.62 166 ASP A N 1
ATOM 1250 C CA . ASP A 1 166 ? -7.399 -4.270 23.940 1.00 97.62 166 ASP A CA 1
ATOM 1251 C C . ASP A 1 166 ? -6.024 -4.322 23.237 1.00 97.62 166 ASP A C 1
ATOM 1253 O O . ASP A 1 166 ? -5.237 -3.383 23.344 1.00 97.62 166 ASP A O 1
ATOM 1257 N N . ASN A 1 167 ? -5.712 -5.405 22.514 1.00 98.50 167 ASN A N 1
ATOM 1258 C CA . ASN A 1 167 ? -4.465 -5.570 21.764 1.00 98.50 167 ASN A CA 1
ATOM 1259 C C . ASN A 1 167 ? -4.622 -5.291 20.259 1.00 98.50 167 ASN A C 1
ATOM 1261 O O . ASN A 1 167 ? -3.668 -5.466 19.492 1.00 98.50 167 ASN A O 1
ATOM 1265 N N . THR A 1 168 ? -5.818 -4.915 19.807 1.00 98.88 168 THR A N 1
ATOM 1266 C CA . THR A 1 168 ? -6.107 -4.743 18.382 1.00 98.88 168 THR A CA 1
ATOM 1267 C C . THR A 1 168 ? -5.545 -3.419 17.875 1.00 98.88 168 THR A C 1
ATOM 1269 O O . THR A 1 168 ? -6.024 -2.341 18.229 1.00 98.88 168 THR A O 1
ATOM 1272 N N . VAL A 1 169 ? -4.544 -3.486 16.996 1.00 98.81 169 VAL A N 1
ATOM 1273 C CA . VAL A 1 169 ? -3.858 -2.286 16.483 1.00 98.81 169 VAL A CA 1
ATOM 1274 C C . VAL A 1 169 ? -4.333 -1.845 15.102 1.00 98.81 169 VAL A C 1
ATOM 1276 O O . VAL A 1 169 ? -4.072 -0.706 14.720 1.00 98.81 169 VAL A O 1
ATOM 1279 N N . LEU A 1 170 ? -4.995 -2.725 14.341 1.00 98.94 170 LEU A N 1
ATOM 1280 C CA . LEU A 1 170 ? -5.403 -2.430 12.969 1.00 98.94 170 LEU A CA 1
ATOM 1281 C C . LEU A 1 170 ? -6.634 -3.227 12.523 1.00 98.94 170 LEU A C 1
ATOM 1283 O O . LEU A 1 170 ? -6.659 -4.457 12.608 1.00 98.94 170 LEU A O 1
ATOM 1287 N N . LEU A 1 171 ? -7.592 -2.516 11.936 1.00 98.94 171 LEU A N 1
ATOM 1288 C CA . LEU A 1 171 ? -8.635 -3.037 11.059 1.00 98.94 171 LEU A CA 1
ATOM 1289 C C . LEU A 1 171 ? -8.229 -2.860 9.595 1.00 98.94 171 LEU A C 1
ATOM 1291 O O . LEU A 1 171 ? -7.536 -1.904 9.237 1.00 98.94 171 LEU A O 1
ATOM 1295 N N . VAL A 1 172 ? -8.694 -3.759 8.730 1.00 98.94 172 VAL A N 1
ATOM 1296 C CA . VAL A 1 172 ? -8.417 -3.706 7.288 1.00 98.94 172 VAL A CA 1
ATOM 1297 C C . VAL A 1 172 ? -9.704 -3.848 6.486 1.00 98.94 172 VAL A C 1
ATOM 1299 O O . VAL A 1 172 ? -10.493 -4.749 6.751 1.00 98.94 172 VAL A O 1
ATOM 1302 N N . GLY A 1 173 ? -9.878 -3.009 5.467 1.00 98.88 173 GLY A N 1
ATOM 1303 C CA . GLY A 1 173 ? -10.862 -3.209 4.399 1.00 98.88 173 GLY A CA 1
ATOM 1304 C C . GLY A 1 173 ? -10.216 -3.041 3.024 1.00 98.88 173 GLY A C 1
ATOM 1305 O O . GLY A 1 173 ? -9.207 -2.351 2.897 1.00 98.88 173 GLY A O 1
ATOM 1306 N N . SER A 1 174 ? -10.769 -3.668 1.990 1.00 98.94 174 SER A N 1
ATOM 1307 C CA . SER A 1 174 ? -10.268 -3.577 0.616 1.00 98.94 174 SER A CA 1
ATOM 1308 C C . SER A 1 174 ? -11.164 -2.716 -0.280 1.00 98.94 174 SER A C 1
ATOM 1310 O O . SER A 1 174 ? -12.394 -2.786 -0.227 1.00 98.94 174 SER A O 1
ATOM 1312 N N . ALA A 1 175 ? -10.542 -1.939 -1.167 1.00 98.69 175 ALA A N 1
ATOM 1313 C CA . ALA A 1 175 ? -11.214 -1.070 -2.129 1.00 98.69 175 ALA A CA 1
ATOM 1314 C C . ALA A 1 175 ? -10.615 -1.228 -3.544 1.00 98.69 175 ALA A C 1
ATOM 1316 O O . ALA A 1 175 ? -9.807 -0.402 -3.976 1.00 98.69 175 ALA A O 1
ATOM 1317 N N . PRO A 1 176 ? -11.017 -2.259 -4.312 1.00 98.56 176 PRO A N 1
ATOM 1318 C CA . PRO A 1 176 ? -11.773 -3.449 -3.910 1.00 98.56 176 PRO A CA 1
ATOM 1319 C C . PRO A 1 176 ? -10.863 -4.625 -3.511 1.00 98.56 176 PRO A C 1
ATOM 1321 O O . PRO A 1 176 ? -9.646 -4.584 -3.707 1.00 98.56 176 PRO A O 1
ATOM 1324 N N . CYS A 1 177 ? -11.449 -5.719 -3.015 1.00 98.00 177 CYS A N 1
ATOM 1325 C CA . CYS A 1 177 ? -10.716 -6.969 -2.806 1.00 98.00 177 CYS A CA 1
ATOM 1326 C C . CYS A 1 177 ? -10.337 -7.631 -4.145 1.00 98.00 177 CYS A C 1
ATOM 1328 O O . CYS A 1 177 ? -11.092 -7.601 -5.120 1.00 98.00 177 CYS A O 1
ATOM 1330 N N . TYR A 1 178 ? -9.164 -8.268 -4.196 1.00 97.12 178 TYR A N 1
ATOM 1331 C CA . TYR A 1 178 ? -8.686 -8.954 -5.403 1.00 97.12 178 TYR A CA 1
ATOM 1332 C C . TYR A 1 178 ? -9.583 -10.124 -5.863 1.00 97.12 178 TYR A C 1
ATOM 1334 O O . TYR A 1 178 ? -9.812 -10.229 -7.068 1.00 97.12 178 TYR A O 1
ATOM 1342 N N . PRO A 1 179 ? -10.103 -11.002 -4.974 1.00 97.06 179 PRO A N 1
ATOM 1343 C CA . PRO A 1 179 ? -10.817 -12.205 -5.415 1.00 97.06 179 PRO A CA 1
ATOM 1344 C C . PRO A 1 179 ? -12.127 -11.935 -6.163 1.00 97.06 179 PRO A C 1
ATOM 1346 O O . PRO A 1 179 ? -12.457 -12.670 -7.091 1.00 97.06 179 PRO A O 1
ATOM 1349 N N . TYR A 1 180 ? -12.873 -10.904 -5.753 1.00 97.19 180 TYR A N 1
ATOM 1350 C CA . TYR A 1 180 ? -14.244 -10.673 -6.224 1.00 97.19 180 TYR A CA 1
ATOM 1351 C C . TYR A 1 180 ? -14.488 -9.266 -6.774 1.00 97.19 180 TYR A C 1
ATOM 1353 O O . TYR A 1 180 ? -15.552 -9.015 -7.333 1.00 97.19 180 TYR A O 1
ATOM 1361 N N . GLY A 1 181 ? -13.536 -8.340 -6.623 1.00 96.56 181 GLY A N 1
ATOM 1362 C CA . GLY A 1 181 ? -13.689 -6.970 -7.112 1.00 96.56 181 GLY A CA 1
ATOM 1363 C C . GLY A 1 181 ? -14.756 -6.157 -6.372 1.00 96.56 181 GLY A C 1
ATOM 1364 O O . GLY A 1 181 ? -15.207 -5.141 -6.894 1.00 96.56 181 GLY A O 1
ATOM 1365 N N . VAL A 1 182 ? -15.155 -6.570 -5.162 1.00 97.81 182 VAL A N 1
ATOM 1366 C CA . VAL A 1 182 ? -16.105 -5.823 -4.324 1.00 97.81 182 VAL A CA 1
ATOM 1367 C C . VAL A 1 182 ? -15.372 -4.879 -3.371 1.00 97.81 182 VAL A C 1
ATOM 1369 O O . VAL A 1 182 ? -14.309 -5.210 -2.848 1.00 97.81 182 VAL A O 1
ATOM 1372 N N . ILE A 1 183 ? -15.941 -3.691 -3.163 1.00 98.69 183 ILE A N 1
ATOM 1373 C CA . ILE A 1 183 ? -15.471 -2.721 -2.166 1.00 98.69 183 ILE A CA 1
ATOM 1374 C C . ILE A 1 183 ? -16.113 -3.075 -0.826 1.00 98.69 183 ILE A C 1
ATOM 1376 O O . ILE A 1 183 ? -17.339 -3.228 -0.760 1.00 98.69 183 ILE A O 1
ATOM 1380 N N . ASP A 1 184 ? -15.293 -3.201 0.215 1.00 98.88 184 ASP A N 1
ATOM 1381 C CA . ASP A 1 184 ? -15.758 -3.422 1.582 1.00 98.88 184 ASP A CA 1
ATOM 1382 C C . ASP A 1 184 ? -16.506 -2.190 2.131 1.00 98.88 184 ASP A C 1
ATOM 1384 O O . ASP A 1 184 ? -16.318 -1.075 1.641 1.00 98.88 184 ASP A O 1
ATOM 1388 N N . PRO A 1 185 ? -17.365 -2.339 3.154 1.00 98.69 185 PRO A N 1
ATOM 1389 C CA . PRO A 1 185 ? -18.089 -1.235 3.790 1.00 98.69 185 PRO A CA 1
ATOM 1390 C C . PRO A 1 185 ? -17.167 -0.320 4.625 1.00 98.69 185 PRO A C 1
ATOM 1392 O O . PRO A 1 185 ? -17.301 -0.219 5.846 1.00 98.69 185 PRO A O 1
ATOM 1395 N N . ILE A 1 186 ? -16.248 0.390 3.961 1.00 98.88 186 ILE A N 1
ATOM 1396 C CA . ILE A 1 186 ? -15.240 1.261 4.585 1.00 98.88 186 ILE A CA 1
ATOM 1397 C C . ILE A 1 186 ? -15.848 2.297 5.545 1.00 98.88 186 ILE A C 1
ATOM 1399 O O . ILE A 1 186 ? -15.301 2.446 6.636 1.00 98.88 186 ILE A O 1
ATOM 1403 N N . PRO A 1 187 ? -16.984 2.971 5.253 1.00 98.88 187 PRO A N 1
ATOM 1404 C CA . PRO A 1 187 ? -17.570 3.926 6.194 1.00 98.88 187 PRO A CA 1
ATOM 1405 C C . PRO A 1 187 ? -17.967 3.285 7.525 1.00 98.88 187 PRO A C 1
ATOM 1407 O O . PRO A 1 187 ? -17.740 3.868 8.581 1.00 98.88 187 PRO A O 1
ATOM 1410 N N . ALA A 1 188 ? -18.521 2.072 7.479 1.00 98.81 188 ALA A N 1
ATOM 1411 C CA . ALA A 1 188 ? -18.940 1.344 8.670 1.00 98.81 188 ALA A CA 1
ATOM 1412 C C . ALA A 1 188 ? -17.731 0.798 9.447 1.00 98.81 188 ALA A C 1
ATOM 1414 O O . ALA A 1 188 ? -17.677 0.957 10.665 1.00 98.81 188 ALA A O 1
ATOM 1415 N N . LEU A 1 189 ? -16.718 0.264 8.753 1.00 98.88 189 LEU A N 1
ATOM 1416 C CA . LEU A 1 189 ? -15.436 -0.098 9.373 1.00 98.88 189 LEU A CA 1
ATOM 1417 C C . LEU A 1 189 ? -14.754 1.115 10.021 1.00 98.88 189 LEU A C 1
ATOM 1419 O O . LEU A 1 189 ? -14.187 0.993 11.101 1.00 98.88 189 LEU A O 1
ATOM 1423 N N . GLY A 1 190 ? -14.858 2.296 9.407 1.00 98.88 190 GLY A N 1
ATOM 1424 C CA . GLY A 1 190 ? -14.353 3.550 9.962 1.00 98.88 190 GLY A CA 1
ATOM 1425 C C . GLY A 1 190 ? -15.026 3.929 11.280 1.00 98.88 190 GLY A C 1
ATOM 1426 O O . GLY A 1 190 ? -14.345 4.348 12.209 1.00 98.88 190 GLY A O 1
ATOM 1427 N N . GLN A 1 191 ? -16.342 3.731 11.401 1.00 98.88 191 GLN A N 1
ATOM 1428 C CA . GLN A 1 191 ? -17.047 3.953 12.670 1.00 98.88 191 GLN A CA 1
ATOM 1429 C C . GLN A 1 191 ? -16.608 2.963 13.755 1.00 98.88 191 GLN A C 1
ATOM 1431 O O . GLN A 1 191 ? -16.419 3.366 14.900 1.00 98.88 191 GLN A O 1
ATOM 1436 N N . VAL A 1 192 ? -16.390 1.692 13.398 1.00 98.88 192 VAL A N 1
ATOM 1437 C CA . VAL A 1 192 ? -15.839 0.691 14.327 1.00 98.88 192 VAL A CA 1
ATOM 1438 C C . VAL A 1 192 ? -14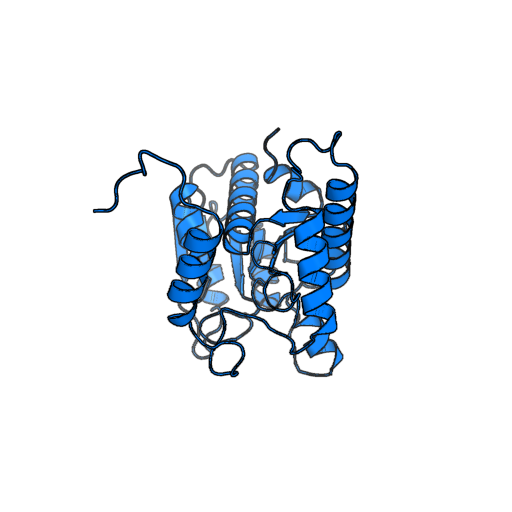.432 1.093 14.780 1.00 98.88 192 VAL A C 1
ATOM 1440 O O . VAL A 1 192 ? -14.152 1.082 15.975 1.00 98.88 192 VAL A O 1
ATOM 1443 N N . ALA A 1 193 ? -13.570 1.515 13.851 1.00 98.81 193 ALA A N 1
ATOM 1444 C CA . ALA A 1 193 ? -12.208 1.952 14.155 1.00 98.81 193 ALA A CA 1
ATOM 1445 C C . ALA A 1 193 ? -12.183 3.098 15.181 1.00 98.81 193 ALA A C 1
ATOM 1447 O O . ALA A 1 193 ? -11.472 3.028 16.185 1.00 98.81 193 ALA A O 1
ATOM 1448 N N . LEU A 1 194 ? -13.031 4.112 14.970 1.00 98.75 194 LEU A N 1
ATOM 1449 C CA . LEU A 1 194 ? -13.181 5.254 15.876 1.00 98.75 194 LEU A CA 1
ATOM 1450 C C . LEU A 1 194 ? -13.729 4.845 17.249 1.00 98.75 194 LEU A C 1
ATOM 1452 O O . LEU A 1 194 ? -13.223 5.304 18.270 1.00 98.75 194 LEU A O 1
ATOM 1456 N N . ALA A 1 195 ? -14.746 3.980 17.290 1.00 98.62 195 ALA A N 1
ATOM 1457 C CA . ALA A 1 195 ? -15.372 3.547 18.540 1.00 98.62 195 ALA A CA 1
ATOM 1458 C C . ALA A 1 195 ? -14.429 2.728 19.439 1.00 98.62 195 ALA A C 1
ATOM 1460 O O . ALA A 1 195 ? -14.591 2.735 20.659 1.00 98.62 195 ALA A O 1
ATOM 1461 N N . HIS A 1 196 ? -13.457 2.037 18.841 1.00 98.31 196 HIS A N 1
ATOM 1462 C CA . HIS A 1 196 ? -12.529 1.147 19.536 1.00 98.31 196 HIS A CA 1
ATOM 1463 C C . HIS A 1 196 ? -11.100 1.696 19.664 1.00 98.31 196 HIS A C 1
ATOM 1465 O O . HIS A 1 196 ? -10.233 0.985 20.166 1.00 98.31 196 HIS A O 1
ATOM 1471 N N . ASP A 1 197 ? -10.843 2.936 19.228 1.00 97.25 197 ASP A N 1
ATOM 1472 C CA . ASP A 1 197 ? -9.503 3.543 19.216 1.00 97.25 197 ASP A CA 1
ATOM 1473 C C . ASP A 1 197 ? -8.450 2.596 18.603 1.00 97.25 197 ASP A C 1
ATOM 1475 O O . ASP A 1 197 ? -7.446 2.224 19.225 1.00 97.25 197 ASP A O 1
ATOM 1479 N N . THR A 1 198 ? -8.741 2.148 17.378 1.00 98.25 198 THR A N 1
ATOM 1480 C CA . THR A 1 198 ? -7.877 1.295 16.555 1.00 98.25 198 THR A CA 1
ATOM 1481 C C . THR A 1 198 ? -7.696 1.913 15.171 1.00 98.25 198 THR A C 1
ATOM 1483 O O . THR A 1 198 ? -8.548 2.666 14.694 1.00 98.25 198 THR A O 1
ATOM 1486 N N . LEU A 1 199 ? -6.572 1.631 14.516 1.00 98.81 199 LEU A N 1
ATOM 1487 C CA . LEU A 1 199 ? -6.306 2.154 13.178 1.00 98.81 199 LEU A CA 1
ATOM 1488 C C . LEU A 1 199 ? -7.151 1.414 12.131 1.00 98.81 199 LEU A C 1
ATOM 1490 O O . LEU A 1 199 ? -7.506 0.251 12.306 1.00 98.81 199 LEU A O 1
ATOM 1494 N N . LEU A 1 200 ? -7.412 2.062 10.997 1.00 98.94 200 LEU A N 1
ATOM 1495 C CA . LEU A 1 200 ? -8.010 1.443 9.810 1.00 98.94 200 LEU A CA 1
ATOM 1496 C C . LEU A 1 200 ? -7.109 1.653 8.594 1.00 98.94 200 LEU A C 1
ATOM 1498 O O . LEU A 1 200 ? -6.822 2.799 8.224 1.00 98.94 200 LEU A O 1
ATOM 1502 N N . HIS A 1 201 ? -6.702 0.551 7.965 1.00 98.94 201 HIS A N 1
ATOM 1503 C CA . HIS A 1 201 ? -6.048 0.550 6.661 1.00 98.94 201 HIS A CA 1
ATOM 1504 C C . HIS A 1 201 ? -7.040 0.189 5.557 1.00 98.94 201 HIS A C 1
ATOM 1506 O O . HIS A 1 201 ? -7.734 -0.827 5.643 1.00 98.94 201 HIS A O 1
ATOM 1512 N N . VAL A 1 202 ? -7.054 0.983 4.490 1.00 98.94 202 VAL A N 1
ATOM 1513 C CA . VAL A 1 202 ? -7.764 0.650 3.254 1.00 98.94 202 VAL A CA 1
ATOM 1514 C C . VAL A 1 202 ? -6.764 0.129 2.224 1.00 98.94 202 VAL A C 1
ATOM 1516 O O . VAL A 1 202 ? -5.927 0.873 1.713 1.00 98.94 202 VAL A O 1
ATOM 1519 N N . ASP A 1 203 ? -6.855 -1.159 1.896 1.00 98.94 203 ASP A N 1
ATOM 1520 C CA . ASP A 1 203 ? -6.117 -1.746 0.779 1.00 98.94 203 ASP A CA 1
ATOM 1521 C C . ASP A 1 203 ? -6.797 -1.351 -0.536 1.00 98.94 203 ASP A C 1
ATOM 1523 O O . ASP A 1 203 ? -7.696 -2.034 -1.035 1.00 98.94 203 ASP A O 1
ATOM 1527 N N . ALA A 1 204 ? -6.371 -0.215 -1.082 1.00 98.75 204 ALA A N 1
ATOM 1528 C CA . ALA A 1 204 ? -6.759 0.264 -2.398 1.00 98.75 204 ALA A CA 1
ATOM 1529 C C . ALA A 1 204 ? -5.658 -0.009 -3.433 1.00 98.75 204 ALA A C 1
ATOM 1531 O O . ALA A 1 204 ? -5.601 0.664 -4.463 1.00 98.75 204 ALA A O 1
ATOM 1532 N N . CYS A 1 205 ? -4.792 -1.012 -3.211 1.00 98.69 205 CYS A N 1
ATOM 1533 C CA . CYS A 1 205 ? -3.721 -1.342 -4.150 1.00 98.69 205 CYS A CA 1
ATOM 1534 C C . CYS A 1 205 ? -4.277 -1.531 -5.564 1.00 98.69 205 CYS A C 1
ATOM 1536 O O . CYS A 1 205 ? -3.681 -1.079 -6.532 1.00 98.69 205 CYS A O 1
ATOM 1538 N N . LEU A 1 206 ? -5.438 -2.182 -5.695 1.00 98.12 206 LEU A N 1
ATOM 1539 C CA . LEU A 1 206 ? -6.113 -2.358 -6.978 1.00 98.12 206 LEU A CA 1
ATOM 1540 C C . LEU A 1 206 ? -6.950 -1.140 -7.402 1.00 98.12 206 LEU A C 1
ATOM 1542 O O . LEU A 1 206 ? -6.938 -0.807 -8.578 1.00 98.12 206 LEU A O 1
ATOM 1546 N N . GLY A 1 207 ? -7.690 -0.493 -6.499 1.00 98.00 207 GLY A N 1
ATOM 1547 C CA . GLY A 1 207 ? -8.672 0.532 -6.874 1.00 98.00 207 GLY A CA 1
ATOM 1548 C C . GLY A 1 207 ? -8.191 1.982 -6.809 1.00 98.00 207 GLY A C 1
ATOM 1549 O O . GLY A 1 207 ? -8.836 2.843 -7.400 1.00 98.00 207 GLY A O 1
ATOM 1550 N N . GLY A 1 208 ? -7.071 2.277 -6.148 1.00 98.19 208 GLY A N 1
ATOM 1551 C CA . GLY A 1 208 ? -6.673 3.640 -5.771 1.00 98.19 208 GLY A CA 1
ATOM 1552 C C . GLY A 1 208 ? -6.513 4.606 -6.948 1.00 98.19 208 GLY A C 1
ATOM 1553 O O . GLY A 1 208 ? -6.914 5.762 -6.863 1.00 98.19 208 GLY A O 1
ATOM 1554 N N . TRP A 1 209 ? -6.013 4.110 -8.082 1.00 97.81 209 TRP A N 1
ATOM 1555 C CA . TRP A 1 209 ? -5.840 4.886 -9.318 1.00 97.81 209 TRP A CA 1
ATOM 1556 C C . TRP A 1 209 ? -7.010 4.759 -10.305 1.00 97.81 209 TRP A C 1
ATOM 1558 O O . TRP A 1 209 ? -6.935 5.294 -11.405 1.00 97.81 209 TRP A O 1
ATOM 1568 N N . MET A 1 210 ? -8.092 4.069 -9.929 1.00 97.19 210 MET A N 1
ATOM 1569 C CA . MET A 1 210 ? -9.252 3.796 -10.788 1.00 97.19 210 MET A CA 1
ATOM 1570 C C . MET A 1 210 ? -10.551 4.366 -10.203 1.00 97.19 210 MET A C 1
ATOM 1572 O O . MET A 1 210 ? -11.277 5.086 -10.888 1.00 97.19 210 MET A O 1
ATOM 1576 N N . LEU A 1 211 ? -10.837 4.074 -8.933 1.00 98.38 211 LEU A N 1
ATOM 1577 C CA . LEU A 1 211 ? -12.085 4.420 -8.253 1.00 98.38 211 LEU A CA 1
ATOM 1578 C C . LEU A 1 211 ? -12.404 5.928 -8.237 1.00 98.38 211 LEU A C 1
ATOM 1580 O O . LEU A 1 211 ? -13.569 6.249 -8.474 1.00 98.38 211 LEU A O 1
ATOM 1584 N N . PRO A 1 212 ? -11.442 6.865 -8.057 1.00 98.19 212 PRO A N 1
ATOM 1585 C CA . PRO A 1 212 ? -11.749 8.298 -8.127 1.00 98.19 212 PRO A CA 1
ATOM 1586 C C . PRO A 1 212 ? -12.294 8.723 -9.497 1.00 98.19 212 PRO A C 1
ATOM 1588 O O . PRO A 1 212 ? -13.140 9.610 -9.599 1.00 98.19 212 PRO A O 1
ATOM 1591 N N . TRP A 1 213 ? -11.807 8.098 -10.571 1.00 97.75 213 TRP A N 1
ATOM 1592 C CA . TRP A 1 213 ? -12.259 8.381 -11.933 1.00 97.75 213 TRP A CA 1
ATOM 1593 C C . TRP A 1 213 ? -13.596 7.712 -12.218 1.00 97.75 213 TRP A C 1
ATOM 1595 O O . TRP A 1 213 ? -14.462 8.337 -12.820 1.00 97.75 213 TRP A O 1
ATOM 1605 N N . TRP A 1 214 ? -13.782 6.483 -11.730 1.00 97.00 214 TRP A N 1
ATOM 1606 C CA . TRP A 1 214 ? -15.051 5.760 -11.810 1.00 97.00 214 TRP A CA 1
ATOM 1607 C C . TRP A 1 214 ? -16.184 6.567 -11.152 1.00 97.00 214 TRP A C 1
ATOM 1609 O O . TRP A 1 214 ? -17.217 6.803 -11.772 1.00 97.00 214 TRP A O 1
ATOM 1619 N N . GLU A 1 215 ? -15.943 7.118 -9.957 1.00 97.44 215 GLU A N 1
ATOM 1620 C CA . GLU A 1 215 ? -16.875 8.026 -9.270 1.00 97.44 215 GLU A CA 1
ATOM 1621 C C . GLU A 1 215 ? -17.166 9.295 -10.098 1.00 97.44 215 GLU A C 1
ATOM 1623 O O . GLU A 1 215 ? -18.323 9.677 -10.270 1.00 97.44 215 GLU A O 1
ATOM 1628 N N . ARG A 1 216 ? -16.138 9.934 -10.681 1.00 97.25 216 ARG A N 1
ATOM 1629 C CA . ARG A 1 216 ? -16.299 11.136 -11.532 1.00 97.25 216 ARG A CA 1
ATOM 1630 C C . ARG A 1 216 ? -17.072 10.877 -12.826 1.00 97.25 216 ARG A C 1
ATOM 1632 O O . ARG A 1 216 ? -17.640 11.817 -13.379 1.00 97.25 216 ARG A O 1
ATOM 1639 N N . LEU A 1 217 ? -17.099 9.633 -13.301 1.00 98.00 217 LEU A N 1
ATOM 1640 C CA . LEU A 1 217 ? -17.923 9.206 -14.434 1.00 98.00 217 LEU A CA 1
ATOM 1641 C C . LEU A 1 217 ? -19.401 8.996 -14.051 1.00 98.00 217 LEU A C 1
ATOM 1643 O O . LEU A 1 217 ? -20.221 8.753 -14.932 1.00 98.00 217 LEU A O 1
ATOM 1647 N N . GLY A 1 218 ? -19.761 9.150 -12.771 1.00 97.44 218 GLY A N 1
ATOM 1648 C CA . GLY A 1 218 ? -21.134 9.039 -12.269 1.00 97.44 218 GLY A CA 1
ATOM 1649 C C . GLY A 1 218 ? -21.528 7.632 -11.819 1.00 97.44 218 GLY A C 1
ATOM 1650 O O . GLY A 1 218 ? -22.696 7.393 -11.513 1.00 97.44 218 GLY A O 1
ATOM 1651 N N . GLU A 1 219 ? -20.574 6.704 -11.773 1.00 97.38 219 GLU A N 1
ATOM 1652 C CA . GLU A 1 219 ? -20.809 5.337 -11.322 1.00 97.38 219 GLU A CA 1
ATOM 1653 C C . GLU A 1 219 ? -20.939 5.259 -9.788 1.00 97.38 219 GLU A C 1
ATOM 1655 O O . GLU A 1 219 ? -20.321 6.047 -9.063 1.00 97.38 219 GLU A O 1
ATOM 1660 N N . PRO A 1 220 ? -21.713 4.297 -9.252 1.00 94.94 220 PRO A N 1
ATOM 1661 C CA . PRO A 1 220 ? -21.965 4.197 -7.820 1.00 94.94 220 PRO A CA 1
ATOM 1662 C C . PRO A 1 220 ? -20.744 3.639 -7.072 1.00 94.94 220 PRO A C 1
ATOM 1664 O O . PRO A 1 220 ? -20.595 2.428 -6.906 1.00 94.94 220 PRO A O 1
ATOM 1667 N N . VAL A 1 221 ? -19.888 4.533 -6.574 1.00 97.19 221 VAL A N 1
ATOM 1668 C CA . VAL A 1 221 ? -18.743 4.201 -5.713 1.00 97.19 221 VAL A CA 1
ATOM 1669 C C . VAL A 1 221 ? -19.041 4.671 -4.280 1.00 97.19 221 VAL A C 1
ATOM 1671 O O . VAL A 1 221 ? -19.187 5.873 -4.061 1.00 97.19 221 VAL A O 1
ATOM 1674 N N . PRO A 1 222 ? -19.172 3.769 -3.286 1.00 95.75 222 PRO A N 1
ATOM 1675 C CA . PRO A 1 222 ? -19.345 4.180 -1.891 1.00 95.75 222 PRO A CA 1
ATOM 1676 C C . PRO A 1 222 ? -18.072 4.870 -1.379 1.00 95.75 222 PRO A C 1
ATOM 1678 O O . PRO A 1 222 ? -16.998 4.505 -1.845 1.00 95.75 222 PRO A O 1
ATOM 1681 N N . PRO A 1 223 ? -18.131 5.800 -0.405 1.00 97.44 223 PRO A N 1
ATOM 1682 C CA . PRO A 1 223 ? -16.925 6.410 0.154 1.00 97.44 223 PRO A CA 1
ATOM 1683 C C . PRO A 1 223 ? -15.954 5.351 0.689 1.00 97.44 223 PRO A C 1
ATOM 1685 O O . PRO A 1 223 ? -16.356 4.459 1.433 1.00 97.44 223 PRO A O 1
ATOM 1688 N N . TRP A 1 224 ? -14.686 5.448 0.301 1.00 98.25 224 TRP A N 1
ATOM 1689 C CA . TRP A 1 224 ? -13.665 4.431 0.582 1.00 98.25 224 TRP A CA 1
ATOM 1690 C C . TRP A 1 224 ? -12.296 5.024 0.932 1.00 98.25 224 TRP A C 1
ATOM 1692 O O . TRP A 1 224 ? -11.420 4.296 1.387 1.00 98.25 224 TRP A O 1
ATOM 1702 N N . ASP A 1 225 ? -12.107 6.324 0.711 1.00 98.44 225 ASP A N 1
ATOM 1703 C CA . ASP A 1 225 ? -10.832 7.015 0.875 1.00 98.44 225 ASP A CA 1
ATOM 1704 C C . ASP A 1 225 ? -10.766 7.831 2.182 1.00 98.44 225 ASP A C 1
ATOM 1706 O O . ASP A 1 225 ? -11.568 7.621 3.095 1.00 98.44 225 ASP A O 1
ATOM 1710 N N . PHE A 1 226 ? -9.821 8.775 2.293 1.00 98.69 226 PHE A N 1
ATOM 1711 C CA . PHE A 1 226 ? -9.639 9.601 3.495 1.00 98.69 226 PHE A CA 1
ATOM 1712 C C . PHE A 1 226 ? -10.826 10.536 3.808 1.00 98.69 226 PHE A C 1
ATOM 1714 O O . PHE A 1 226 ? -10.863 11.128 4.887 1.00 98.69 226 PHE A O 1
ATOM 1721 N N . ARG A 1 227 ? -11.845 10.631 2.934 1.00 97.94 227 ARG A N 1
ATOM 1722 C CA . ARG A 1 227 ? -13.138 11.258 3.278 1.00 97.94 227 ARG A CA 1
ATOM 1723 C C . ARG A 1 227 ? -13.872 10.503 4.391 1.00 97.94 227 ARG A C 1
ATOM 1725 O O . ARG A 1 227 ? -14.718 11.086 5.067 1.00 97.94 227 ARG A O 1
ATOM 1732 N N . VAL A 1 228 ? -13.581 9.214 4.580 1.00 98.69 228 VAL A N 1
ATOM 1733 C CA . VAL A 1 228 ? -14.089 8.430 5.710 1.00 98.69 228 VAL A CA 1
ATOM 1734 C C . VAL A 1 228 ? -13.232 8.722 6.939 1.00 98.69 228 VAL A C 1
ATOM 1736 O O . VAL A 1 228 ? -12.074 8.327 7.006 1.00 98.69 228 VAL A O 1
ATOM 1739 N N . GLU A 1 229 ? -13.823 9.371 7.945 1.00 98.38 229 GLU A N 1
ATOM 1740 C CA . GLU A 1 229 ? -13.110 9.880 9.127 1.00 98.38 229 GLU A CA 1
ATOM 1741 C C . GLU A 1 229 ? -12.237 8.835 9.843 1.00 98.38 229 GLU A C 1
ATOM 1743 O O . GLU A 1 229 ? -11.149 9.167 10.313 1.00 98.38 229 GLU A O 1
ATOM 1748 N N . GLY A 1 230 ? -12.680 7.578 9.913 1.00 98.56 230 GLY A N 1
ATOM 1749 C CA . GLY A 1 230 ? -11.934 6.504 10.571 1.00 98.56 230 GLY A CA 1
ATOM 1750 C C . GLY A 1 230 ? -10.734 5.966 9.786 1.00 98.56 230 GLY A C 1
ATOM 1751 O O . GLY A 1 230 ? -9.954 5.214 10.356 1.00 98.56 230 GLY A O 1
ATOM 1752 N N . VAL A 1 231 ? -10.557 6.315 8.505 1.00 98.88 231 VAL A N 1
ATOM 1753 C CA . VAL A 1 231 ? -9.437 5.822 7.684 1.00 98.88 231 VAL A CA 1
ATOM 1754 C C . VAL A 1 231 ? -8.135 6.490 8.114 1.00 98.88 231 VAL A C 1
ATOM 1756 O O . VAL A 1 231 ? -8.012 7.711 8.099 1.00 98.88 231 VAL A O 1
ATOM 1759 N N . THR A 1 232 ? -7.145 5.673 8.473 1.00 98.88 232 THR A N 1
ATOM 1760 C CA . THR A 1 232 ? -5.846 6.140 8.996 1.00 98.88 232 THR A CA 1
ATOM 1761 C C . THR A 1 232 ? -4.682 5.895 8.047 1.00 98.88 232 THR A C 1
ATOM 1763 O O . THR A 1 232 ? -3.685 6.610 8.102 1.00 98.88 232 THR A O 1
ATOM 1766 N N . SER A 1 233 ? -4.793 4.903 7.164 1.00 98.94 233 SER A N 1
ATOM 1767 C CA . SER A 1 233 ? -3.792 4.624 6.137 1.00 98.94 233 SER A CA 1
ATOM 1768 C C . SER A 1 233 ? -4.414 3.975 4.907 1.00 98.94 233 SER A C 1
ATOM 1770 O O . SER A 1 233 ? -5.494 3.388 4.975 1.00 98.94 233 SER A O 1
ATOM 1772 N N . MET A 1 234 ? -3.725 4.080 3.775 1.00 98.88 234 MET A N 1
ATOM 1773 C CA . MET A 1 234 ? -4.164 3.523 2.502 1.00 98.88 234 MET A CA 1
ATOM 1774 C C . MET A 1 234 ? -2.971 3.145 1.633 1.00 98.88 234 MET A C 1
ATOM 1776 O O . MET A 1 234 ? -1.961 3.843 1.621 1.00 98.88 234 MET A O 1
ATOM 1780 N N . SER A 1 235 ? -3.086 2.047 0.896 1.00 98.81 235 SER A N 1
ATOM 1781 C CA . SER A 1 235 ? -2.118 1.654 -0.133 1.00 98.81 235 SER A CA 1
ATOM 1782 C C . SER A 1 235 ? -2.726 1.786 -1.531 1.00 98.81 235 SER A C 1
ATOM 1784 O O . SER A 1 235 ? -3.916 1.527 -1.695 1.00 98.81 235 SER A O 1
ATOM 1786 N N . ALA A 1 236 ? -1.945 2.204 -2.535 1.00 98.69 236 ALA A N 1
ATOM 1787 C CA . ALA A 1 236 ? -2.418 2.366 -3.917 1.00 98.69 236 ALA A CA 1
ATOM 1788 C C . ALA A 1 236 ? -1.307 2.092 -4.951 1.00 98.69 236 ALA A C 1
ATOM 1790 O O . ALA A 1 236 ? -0.344 2.855 -5.071 1.00 98.69 236 ALA A O 1
ATOM 1791 N N . ASP A 1 237 ? -1.456 1.034 -5.760 1.00 98.56 2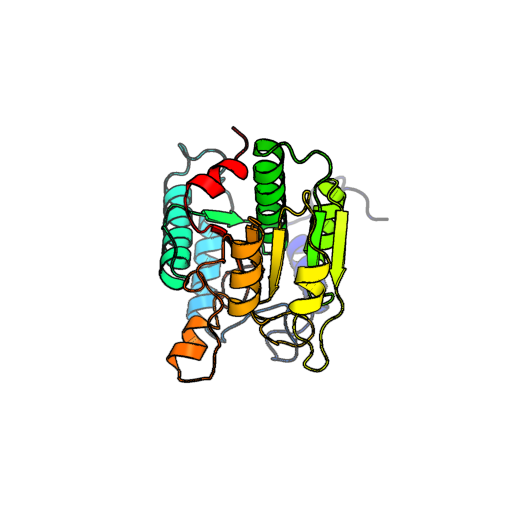37 ASP A N 1
ATOM 1792 C CA . ASP A 1 237 ? -0.410 0.633 -6.706 1.00 98.56 237 ASP A CA 1
ATOM 1793 C C . ASP A 1 237 ? -0.419 1.505 -7.959 1.00 98.56 237 ASP A C 1
ATOM 1795 O O . ASP A 1 237 ? -1.311 1.410 -8.809 1.00 98.56 237 ASP A O 1
ATOM 1799 N N . ILE A 1 238 ? 0.647 2.278 -8.134 1.00 97.38 238 ILE A N 1
ATOM 1800 C CA . ILE A 1 238 ? 0.871 3.062 -9.348 1.00 97.38 238 ILE A CA 1
ATOM 1801 C C . ILE A 1 238 ? 1.150 2.119 -10.532 1.00 97.38 238 ILE A C 1
ATOM 1803 O O . ILE A 1 238 ? 0.616 2.304 -11.623 1.00 97.38 238 ILE A O 1
ATOM 1807 N N . HIS A 1 239 ? 1.877 1.019 -10.301 1.00 97.19 239 HIS A N 1
ATOM 1808 C CA . HIS A 1 239 ? 2.212 0.023 -11.331 1.00 97.19 239 HIS A CA 1
ATOM 1809 C C . HIS A 1 239 ? 1.029 -0.864 -11.805 1.00 97.19 239 HIS A C 1
ATOM 1811 O O . HIS A 1 239 ? 1.234 -1.899 -12.464 1.00 97.19 239 HIS A O 1
ATOM 1817 N N . LYS A 1 240 ? -0.196 -0.530 -11.365 1.00 97.00 240 LYS A N 1
ATOM 1818 C CA . LYS A 1 240 ? -1.473 -1.084 -11.839 1.00 97.00 240 LYS A CA 1
ATOM 1819 C C . LYS A 1 240 ? -2.176 -0.040 -12.715 1.00 97.00 240 LYS A C 1
ATOM 1821 O O . LYS A 1 240 ? -1.671 0.284 -13.782 1.00 97.00 240 LYS A O 1
ATOM 1826 N N . TYR A 1 241 ? -3.297 0.525 -12.267 1.00 96.81 241 TYR A N 1
ATOM 1827 C CA . TYR A 1 241 ? -4.066 1.520 -13.028 1.00 96.81 241 TYR A CA 1
ATOM 1828 C C . TYR A 1 241 ? -3.467 2.937 -13.007 1.00 96.81 241 TYR A C 1
ATOM 1830 O O . TYR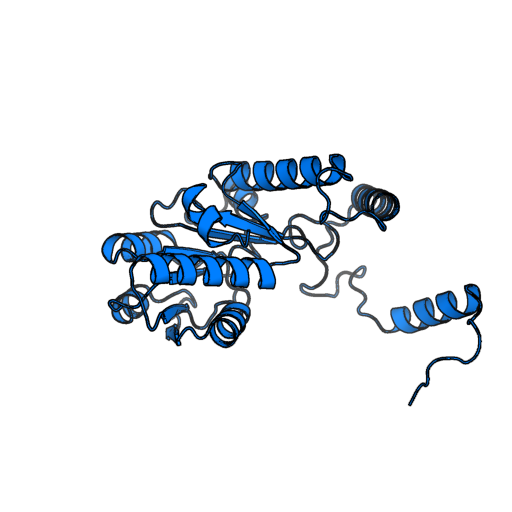 A 1 241 ? -4.047 3.845 -13.589 1.00 96.81 241 TYR A O 1
ATOM 1838 N N . GLY A 1 242 ? -2.311 3.140 -12.364 1.00 96.00 242 GLY A N 1
ATOM 1839 C CA . GLY A 1 242 ? -1.468 4.318 -12.598 1.00 96.00 242 GLY A CA 1
ATOM 1840 C C . GLY A 1 242 ? -0.586 4.186 -13.851 1.00 96.00 242 GLY A C 1
ATOM 1841 O O . GLY A 1 242 ? 0.039 5.161 -14.255 1.00 96.00 242 GLY A O 1
ATOM 1842 N N . TYR A 1 243 ? -0.558 2.999 -14.474 1.00 95.88 243 TYR A N 1
ATOM 1843 C CA . TYR A 1 243 ? 0.087 2.705 -15.758 1.00 95.88 243 TYR A CA 1
ATOM 1844 C C . TYR A 1 243 ? 1.596 2.995 -15.823 1.00 95.88 243 TYR A C 1
ATOM 1846 O O . TYR A 1 243 ? 2.113 3.381 -16.869 1.00 95.88 243 TYR A O 1
ATOM 1854 N N . THR A 1 244 ? 2.328 2.777 -14.727 1.00 94.19 244 THR A N 1
ATOM 1855 C CA . THR A 1 244 ? 3.803 2.823 -14.727 1.00 94.19 244 THR A CA 1
ATOM 1856 C C . THR A 1 244 ? 4.424 1.441 -14.937 1.00 94.19 244 THR A C 1
ATOM 1858 O O . THR A 1 244 ? 3.759 0.409 -14.813 1.00 94.19 244 THR A O 1
ATOM 1861 N N . PHE A 1 245 ? 5.740 1.397 -15.177 1.00 91.69 245 PHE A N 1
ATOM 1862 C CA . PHE A 1 245 ? 6.496 0.144 -15.105 1.00 91.69 245 PHE A CA 1
ATOM 1863 C C . PHE A 1 245 ? 6.391 -0.498 -13.706 1.00 91.69 245 PHE A C 1
ATOM 1865 O O . PHE A 1 245 ? 6.053 0.154 -12.710 1.00 91.69 245 PHE A O 1
ATOM 1872 N N . LYS A 1 246 ? 6.645 -1.811 -13.635 1.00 94.56 246 LYS A N 1
ATOM 1873 C CA . LYS A 1 246 ? 6.598 -2.576 -12.380 1.00 94.56 246 LYS A CA 1
ATOM 1874 C C . LYS A 1 246 ? 7.619 -2.051 -11.377 1.00 94.56 246 LYS A C 1
ATOM 1876 O O . LYS A 1 246 ? 8.728 -1.703 -11.755 1.00 94.56 246 LYS A O 1
ATOM 1881 N N . GLY A 1 247 ? 7.244 -2.056 -10.098 1.00 94.88 247 GLY A N 1
ATOM 1882 C CA . GLY A 1 247 ? 8.123 -1.601 -9.015 1.00 94.88 247 GLY A CA 1
ATOM 1883 C C . GLY A 1 247 ? 7.721 -0.297 -8.316 1.00 94.88 247 GLY A C 1
ATOM 1884 O O . GLY A 1 247 ? 8.567 0.273 -7.642 1.00 94.88 247 GLY A O 1
ATOM 1885 N N . ALA A 1 248 ? 6.479 0.189 -8.459 1.00 96.81 248 ALA A N 1
ATOM 1886 C CA . ALA A 1 248 ? 6.024 1.405 -7.771 1.00 96.81 248 ALA A CA 1
ATOM 1887 C C . ALA A 1 248 ? 4.607 1.298 -7.174 1.00 96.81 248 ALA A C 1
ATOM 1889 O O . ALA A 1 248 ? 3.660 0.881 -7.847 1.00 96.81 248 ALA A O 1
ATOM 1890 N N . SER A 1 249 ? 4.467 1.735 -5.923 1.00 98.69 249 SER A N 1
ATOM 1891 C CA . SER A 1 249 ? 3.212 1.921 -5.182 1.00 98.69 249 SER A CA 1
ATOM 1892 C C . SER A 1 249 ? 3.354 3.066 -4.175 1.00 98.69 249 SER A C 1
ATOM 1894 O O . SER A 1 249 ? 4.472 3.492 -3.880 1.00 98.69 249 SER A O 1
ATOM 1896 N N . THR A 1 250 ? 2.245 3.538 -3.611 1.00 98.56 250 THR A N 1
ATOM 1897 C CA . THR A 1 250 ? 2.225 4.442 -2.456 1.00 98.56 250 THR A CA 1
ATOM 1898 C C . THR A 1 250 ? 1.650 3.762 -1.219 1.00 98.56 250 THR A C 1
ATOM 1900 O O . THR A 1 250 ? 0.721 2.955 -1.293 1.00 98.56 250 THR A O 1
ATOM 1903 N N . VAL A 1 251 ? 2.186 4.143 -0.061 1.00 98.75 251 VAL A N 1
ATOM 1904 C CA . VAL A 1 251 ? 1.496 4.037 1.225 1.00 98.75 251 VAL A CA 1
ATOM 1905 C C . VAL A 1 251 ? 1.282 5.452 1.749 1.00 98.75 251 VAL A C 1
ATOM 1907 O O . VAL A 1 251 ? 2.220 6.242 1.844 1.00 98.75 251 VAL A O 1
ATOM 1910 N N . LEU A 1 252 ? 0.028 5.783 2.024 1.00 98.81 252 LEU A N 1
ATOM 1911 C CA . LEU A 1 252 ? -0.408 7.073 2.533 1.00 98.81 252 LEU A CA 1
ATOM 1912 C C . LEU A 1 252 ? -1.014 6.895 3.921 1.00 98.81 252 LEU A C 1
ATOM 1914 O O . LEU A 1 252 ? -1.567 5.842 4.246 1.00 98.81 252 LEU A O 1
ATOM 1918 N N . TYR A 1 253 ? -0.961 7.950 4.712 1.00 98.75 253 TYR A N 1
ATOM 1919 C CA . TYR A 1 253 ? -1.489 8.035 6.063 1.00 98.75 253 TYR A CA 1
ATOM 1920 C C . TYR A 1 253 ? -2.408 9.248 6.177 1.00 98.75 253 TYR A C 1
ATOM 1922 O O . TYR A 1 253 ? -2.375 10.137 5.330 1.00 98.75 253 TYR A O 1
ATOM 1930 N N . LYS A 1 254 ? -3.251 9.277 7.209 1.00 97.88 254 LYS A N 1
ATOM 1931 C CA . LYS A 1 254 ? -4.183 10.388 7.453 1.00 97.88 254 LYS A CA 1
ATOM 1932 C C . LYS A 1 254 ? -3.463 11.690 7.802 1.00 97.88 254 LYS A C 1
ATOM 1934 O O . LYS A 1 254 ? -3.952 12.767 7.481 1.00 97.88 254 LYS A O 1
ATOM 1939 N N . ASP A 1 255 ? -2.315 11.586 8.461 1.00 95.12 255 ASP A N 1
ATOM 1940 C CA . ASP A 1 255 ? -1.505 12.726 8.862 1.00 95.12 255 ASP A CA 1
ATOM 1941 C C . ASP A 1 255 ? -0.012 12.344 8.981 1.00 95.12 255 ASP A C 1
ATOM 1943 O O . ASP A 1 255 ? 0.328 11.153 9.035 1.00 95.12 255 ASP A O 1
ATOM 1947 N N . PRO A 1 256 ? 0.896 13.339 9.018 1.00 94.94 256 PRO A N 1
ATOM 1948 C CA . PRO A 1 256 ? 2.335 13.097 9.119 1.00 94.94 256 PRO A CA 1
ATOM 1949 C C . PRO A 1 256 ? 2.807 12.455 10.434 1.00 94.94 256 PRO A C 1
ATOM 1951 O O . PRO A 1 256 ? 3.924 11.935 10.476 1.00 94.94 256 PRO A O 1
ATOM 1954 N N . GLU A 1 257 ? 2.019 12.473 11.517 1.00 95.06 257 GLU A N 1
ATOM 1955 C CA . GLU A 1 257 ? 2.429 11.840 12.781 1.00 95.06 257 GLU A CA 1
ATOM 1956 C C . GLU A 1 257 ? 2.448 10.316 12.634 1.00 95.06 257 GLU A C 1
ATOM 1958 O O . GLU A 1 257 ? 3.397 9.666 13.078 1.00 95.06 257 GLU A O 1
ATOM 1963 N N . LEU A 1 258 ? 1.476 9.746 11.913 1.00 96.56 258 LEU A N 1
ATOM 1964 C CA . LEU A 1 258 ? 1.468 8.314 11.598 1.00 96.56 258 LEU A CA 1
ATOM 1965 C C . LEU A 1 258 ? 2.670 7.883 10.745 1.00 96.56 258 LEU A C 1
ATOM 1967 O O . LEU A 1 258 ? 3.187 6.784 10.934 1.00 96.56 258 LEU A O 1
ATOM 1971 N N . VAL A 1 259 ? 3.177 8.752 9.865 1.00 95.06 259 VAL A N 1
ATOM 1972 C CA . VAL A 1 259 ? 4.367 8.454 9.045 1.00 95.06 259 VAL A CA 1
ATOM 1973 C C . VAL A 1 259 ? 5.604 8.205 9.912 1.00 95.06 259 VAL A C 1
ATOM 1975 O O . VAL A 1 259 ? 6.434 7.360 9.575 1.00 95.06 259 VAL A O 1
ATOM 1978 N N . ARG A 1 260 ? 5.729 8.886 11.060 1.00 93.75 260 ARG A N 1
ATOM 1979 C CA . ARG A 1 260 ? 6.901 8.750 11.945 1.00 93.75 260 ARG A CA 1
ATOM 1980 C C . ARG A 1 260 ? 7.074 7.336 12.485 1.00 93.75 260 ARG A C 1
ATOM 1982 O O . ARG A 1 260 ? 8.200 6.922 12.737 1.00 93.75 260 ARG A O 1
ATOM 1989 N N . HIS A 1 261 ? 5.980 6.592 12.622 1.00 96.19 261 HIS A N 1
ATOM 1990 C CA . HIS A 1 261 ? 6.001 5.194 13.045 1.00 96.19 261 HIS A CA 1
ATOM 1991 C C . HIS A 1 261 ? 6.558 4.240 11.979 1.00 96.19 261 HIS A C 1
ATOM 1993 O O . HIS A 1 261 ? 6.934 3.123 12.329 1.00 96.19 261 HIS A O 1
ATOM 1999 N N . GLN A 1 262 ? 6.618 4.666 10.712 1.00 96.06 262 GLN A N 1
ATOM 2000 C CA . GLN A 1 262 ? 7.176 3.891 9.602 1.00 96.06 262 GLN A CA 1
ATOM 2001 C C . GLN A 1 262 ? 8.703 4.020 9.500 1.00 96.06 262 GLN A C 1
ATOM 2003 O O . GLN A 1 262 ? 9.372 3.131 8.971 1.00 96.06 262 GLN A O 1
ATOM 2008 N N . TRP A 1 263 ? 9.255 5.167 9.904 1.00 90.75 263 TRP A N 1
ATOM 2009 C CA . TRP A 1 263 ? 10.654 5.498 9.653 1.00 90.75 263 TRP A CA 1
ATOM 2010 C C . TRP A 1 263 ? 11.608 4.806 10.624 1.00 90.75 263 TRP A C 1
ATOM 2012 O O . TRP A 1 263 ? 11.378 4.741 11.829 1.00 90.75 263 TRP A O 1
ATOM 2022 N N . PHE A 1 264 ? 12.741 4.372 10.077 1.00 81.56 264 PHE A N 1
ATOM 2023 C CA . PHE A 1 264 ? 13.891 3.889 10.827 1.00 81.56 264 PHE A CA 1
ATOM 2024 C C . PHE A 1 264 ? 15.036 4.872 10.589 1.00 81.56 264 PHE A C 1
ATOM 2026 O O . PHE A 1 264 ? 15.590 4.917 9.489 1.00 81.56 264 PHE A O 1
ATOM 2033 N N . LEU A 1 265 ? 15.335 5.689 11.598 1.00 65.25 265 LEU A N 1
ATOM 2034 C CA . LEU A 1 265 ? 16.409 6.685 11.585 1.00 65.25 265 LEU A CA 1
ATOM 2035 C C . LEU A 1 265 ? 17.446 6.364 12.660 1.00 65.25 265 LEU A C 1
ATOM 2037 O O . LEU A 1 265 ? 17.032 5.940 13.763 1.00 65.25 265 LEU A O 1
#

pLDDT: mean 96.3, std 4.6, range [58.97, 98.94]

Solvent-accessible surface area (backbone atoms only — not comparable to full-atom values): 14542 Å² total; per-residue (Å²): 132,90,72,88,72,97,60,86,77,55,68,70,61,54,51,53,49,51,56,58,57,57,72,74,53,82,59,52,88,78,71,75,52,85,65,99,70,55,75,89,85,47,70,70,58,53,54,49,52,52,55,54,47,70,74,49,72,86,66,59,72,90,43,51,90,80,31,53,67,55,53,49,54,52,48,52,52,37,28,53,51,19,64,72,46,58,38,44,56,73,8,52,40,76,33,60,23,46,56,51,18,48,30,46,53,55,46,18,30,48,44,52,28,49,77,72,67,38,88,69,36,28,35,42,32,35,65,61,55,67,71,42,56,61,52,34,23,62,78,67,69,32,48,76,46,70,32,72,49,41,98,86,71,29,54,34,59,67,63,50,56,71,69,60,55,98,36,39,27,31,39,48,40,28,37,30,23,81,88,78,65,47,60,29,61,38,54,60,48,16,52,49,17,59,77,66,76,28,40,20,35,31,42,13,34,71,22,54,57,42,50,69,58,44,39,74,74,69,47,96,64,76,72,67,47,47,84,31,83,28,40,39,30,38,24,29,17,34,34,34,65,55,59,46,70,84,60,33,14,32,27,38,25,56,37,54,72,61,45,58,44,60,62,88,130

Secondary structure (DSSP, 8-state):
-----SSPPPHHHHHHHHHHHHTTS--TTTT---SS----S-HHHHHHHHHHHHHHTT--TT-TTT-HHHHHHHHHHHHHHHHHHTS-TTSEEEESSHHHHHHHHHHHHHHHHHHTT-SS-EEEEETTS-THHHHHHHHHT-EEEEE---TTSS--HHHHHHT--TTEEEEEEETT-TTT-PPP-HHHHHHHHHHTT-EEEEE-TTTTTTHHHHHHTT------STTSTT--EEEE-TTTTT-PPSS-EEEEESSHHHHHTT---

Mean predicted aligned error: 3.42 Å